Protein AF-A0A397SZR8-F1 (afdb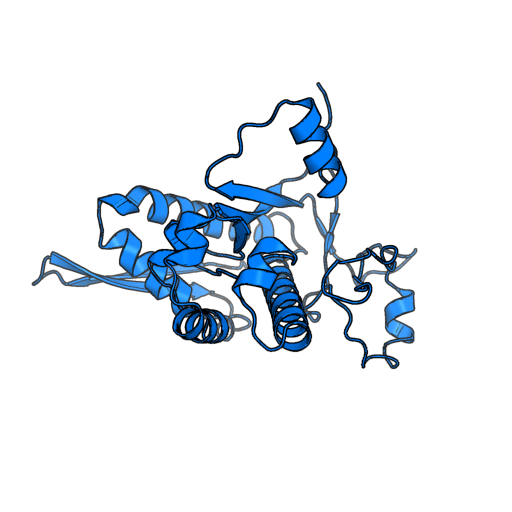_monomer_lite)

InterPro domains:
  IPR019680 Mediator complex, subunit Med1 [PF10744] (2-258)

Foldseek 3Di:
DQQFDWDWDWDADPVVRFTDWIAIDTPDPVCNVVGDCLLGVLLRVQVRDPVSVVLNVVQVVQVVQQSVQVVPWPPDRQVLQLQQVLVALVVQVVLLCVLVVNPQLCCLAAHPAAWQASASHHTTKGQNFADPVLSVVDPSVVVSVCSVVNHYDPSVLRTKMKGKGKDFAPDKAKGAASVDRYQWDDPPPPVCPVVVVQWDWDPFDDGRRDGTTTGTGHDGDVPDPRIDIGRMDMDMDIVVDDDDDPVVVCVVCVVVVNHPPDD

Sequence (263 aa):
MSGLIIVVDIKYDETSNRIIKVDVSYATDARQNDKDDRVDNLLTQQLSDFKQFNLFKKNLETLKALETMSKLIGPVDCFHCIKCISNDIKAIYEKELAATNGDVPKILTEGHGLPLFHVDRVGPSIAYWAPKHRITEIDWGIIKDIIIQGETHESFRSLHRMWISMEKSRTPHFFLPPDRHHYLLDDETDNEIEFIENYFLNPEMQFSLLPPLKFLQPQPKENSTIFSSALIEFVVWLDPPVYVSDNVARIIGNFAGVVNRGN

Radius of gyration: 19.62 Å; chains: 1; bounding box: 50×47×50 Å

Secondary structure (DSSP, 8-state):
----PEEEEEEEETTTTEEEEEEEEESSGGGGGG--HHHHHHHHHHHHSGGGHHHHHHHHHHHHHHHHHHHHSTT--HHHHHHHHHHHHHHHHHHHHHHTTT-HHHHHHHSS-EE-TTSSSSS-EEEEE--HHHHHHS-HHHHHHHHHHT---GGGGGSEEEEEEEEEEEEEEEE--TT---SBPPTT-TT-HHHHTTEEEP--B--SSSSPBPBEEE-PPTT--SSEEEEEEEEEEEES-----HHHHHHHHHHTT------

Structure (mmCIF, N/CA/C/O backbone):
data_AF-A0A397SZR8-F1
#
_entry.id   AF-A0A397SZR8-F1
#
loop_
_atom_site.group_PDB
_atom_site.id
_atom_site.type_symbol
_atom_site.label_atom_id
_atom_site.label_alt_id
_atom_site.label_comp_id
_atom_site.label_asym_id
_atom_site.label_entity_id
_atom_site.label_seq_id
_atom_site.pdbx_PDB_ins_code
_atom_site.Cartn_x
_atom_site.Cartn_y
_atom_site.Cartn_z
_atom_site.occupancy
_atom_site.B_iso_or_equiv
_atom_site.auth_seq_id
_atom_site.auth_comp_id
_atom_site.auth_asym_id
_atom_site.auth_atom_id
_atom_site.pdbx_PDB_model_num
ATOM 1 N N . MET A 1 1 ? 14.309 26.147 -1.590 1.00 27.22 1 MET A N 1
ATOM 2 C CA . MET A 1 1 ? 13.589 25.863 -0.331 1.00 27.22 1 MET A CA 1
ATOM 3 C C . MET A 1 1 ? 12.188 25.390 -0.689 1.00 27.22 1 MET A C 1
ATOM 5 O O . MET A 1 1 ? 11.349 26.218 -0.995 1.00 27.22 1 MET A O 1
ATOM 9 N N . SER A 1 2 ? 11.942 24.084 -0.714 1.00 28.47 2 SER A N 1
ATOM 10 C CA . SER A 1 2 ? 10.593 23.520 -0.875 1.00 28.47 2 SER A CA 1
ATOM 11 C C . SER A 1 2 ? 10.544 22.213 -0.099 1.00 28.47 2 SER A C 1
ATOM 13 O O . SER A 1 2 ? 10.693 21.122 -0.642 1.00 28.47 2 SER A O 1
ATOM 15 N N . GLY A 1 3 ? 10.466 22.338 1.224 1.00 38.62 3 GLY A N 1
ATOM 16 C CA . GLY A 1 3 ? 10.227 21.183 2.073 1.00 38.62 3 GLY A CA 1
ATOM 17 C C . GLY A 1 3 ? 8.809 20.680 1.827 1.00 38.62 3 GLY A C 1
ATOM 18 O O . GLY A 1 3 ? 7.860 21.445 1.946 1.00 38.62 3 GLY A O 1
ATOM 19 N N . LEU A 1 4 ? 8.685 19.399 1.499 1.00 56.69 4 LEU A N 1
ATOM 20 C CA . LEU A 1 4 ? 7.426 18.663 1.443 1.00 56.69 4 LEU A CA 1
ATOM 21 C C . LEU A 1 4 ? 6.814 18.667 2.845 1.00 56.69 4 LEU A C 1
ATOM 23 O O . LEU A 1 4 ? 7.299 17.928 3.685 1.00 56.69 4 LEU A O 1
ATOM 27 N N . ILE A 1 5 ? 5.859 19.541 3.159 1.00 59.06 5 ILE A N 1
ATOM 28 C CA . ILE A 1 5 ? 5.193 19.542 4.473 1.00 59.06 5 ILE A CA 1
ATOM 29 C C . ILE A 1 5 ? 3.850 18.841 4.329 1.00 59.06 5 ILE A C 1
ATOM 31 O O . ILE A 1 5 ? 3.060 19.223 3.468 1.00 59.06 5 ILE A O 1
ATOM 35 N N . ILE A 1 6 ? 3.607 17.830 5.160 1.00 70.62 6 ILE A N 1
ATOM 36 C CA . ILE A 1 6 ? 2.272 17.251 5.320 1.00 70.62 6 ILE A CA 1
ATOM 37 C C . ILE A 1 6 ? 1.566 18.059 6.397 1.00 70.62 6 ILE A C 1
ATOM 39 O O . ILE A 1 6 ? 2.058 18.177 7.520 1.00 70.62 6 ILE A O 1
ATOM 43 N N . VAL A 1 7 ? 0.422 18.626 6.048 1.00 75.25 7 VAL A N 1
ATOM 44 C CA . VAL A 1 7 ? -0.458 19.325 6.977 1.00 75.25 7 VAL A CA 1
ATOM 45 C C . VAL A 1 7 ? -1.631 18.402 7.270 1.00 75.25 7 VAL A C 1
ATOM 47 O O . VAL A 1 7 ? -2.237 17.854 6.350 1.00 75.25 7 VAL A O 1
ATOM 50 N N . VAL A 1 8 ? -1.911 18.193 8.555 1.00 81.88 8 VAL A N 1
ATOM 51 C CA . VAL A 1 8 ? -3.028 17.372 9.026 1.00 81.88 8 VAL A CA 1
ATOM 52 C C . VAL A 1 8 ? -3.961 18.273 9.818 1.00 81.88 8 VAL A C 1
ATOM 54 O O . VAL A 1 8 ? -3.644 18.651 10.946 1.00 81.88 8 VAL A O 1
ATOM 57 N N . ASP A 1 9 ? -5.101 18.605 9.225 1.00 82.88 9 ASP A N 1
ATOM 58 C CA . ASP A 1 9 ? -6.128 19.432 9.850 1.00 82.88 9 ASP A CA 1
ATOM 59 C C . ASP A 1 9 ? -7.211 18.540 10.459 1.00 82.88 9 ASP A C 1
ATOM 61 O O . ASP A 1 9 ? -7.769 17.669 9.794 1.00 82.88 9 ASP A O 1
ATOM 65 N N . ILE A 1 10 ? -7.528 18.751 11.737 1.00 88.44 10 ILE A N 1
ATOM 66 C CA . ILE A 1 10 ? -8.537 17.966 12.458 1.00 88.44 10 ILE A CA 1
ATOM 67 C C . ILE A 1 10 ? -9.734 18.867 12.748 1.00 88.44 10 ILE A C 1
ATOM 69 O O . ILE A 1 10 ? -9.648 19.811 13.532 1.00 88.44 10 ILE A O 1
ATOM 73 N N . LYS A 1 11 ? -10.872 18.553 12.132 1.00 87.38 11 LYS A N 1
ATOM 74 C CA . LYS A 1 11 ? -12.155 19.205 12.390 1.00 87.38 11 LYS A CA 1
ATOM 75 C C . LYS A 1 11 ? -12.859 18.489 13.531 1.00 87.38 11 LYS A C 1
ATOM 77 O O . LYS A 1 11 ? -13.214 17.315 13.412 1.00 87.38 11 LYS A O 1
ATOM 82 N N . TYR A 1 12 ? -13.078 19.212 14.619 1.00 88.69 12 TYR A N 1
ATOM 83 C CA . TYR A 1 12 ? -13.739 18.731 15.824 1.00 88.69 12 TYR A CA 1
ATOM 84 C C . TYR A 1 12 ? -15.036 19.507 16.055 1.00 88.69 12 TYR A C 1
ATOM 86 O O . TYR A 1 12 ? -15.043 20.733 15.967 1.00 88.69 12 TYR A O 1
ATOM 94 N N . ASP A 1 13 ? -16.128 18.796 16.331 1.00 88.75 13 ASP A N 1
ATOM 95 C CA . ASP A 1 13 ? -17.388 19.407 16.747 1.00 88.75 13 ASP A CA 1
ATOM 96 C C . ASP A 1 13 ? -17.437 19.447 18.273 1.00 88.75 13 ASP A C 1
ATOM 98 O O . ASP A 1 13 ? -17.612 18.414 18.925 1.00 88.75 13 ASP A O 1
ATOM 102 N N . GLU A 1 14 ? -17.312 20.643 18.842 1.00 86.25 14 GLU A N 1
ATOM 103 C CA . GLU A 1 14 ? -17.406 20.856 20.288 1.00 86.25 14 GLU A CA 1
ATOM 104 C C . GLU A 1 14 ? -18.802 20.536 20.837 1.00 86.25 14 GLU A C 1
ATOM 106 O O . GLU A 1 14 ? -18.928 20.085 21.974 1.00 86.25 14 GLU A O 1
ATOM 111 N N . THR A 1 15 ? -19.853 20.707 20.029 1.00 88.00 15 THR A N 1
ATOM 112 C CA . THR A 1 15 ? -21.246 20.511 20.461 1.00 88.00 15 THR A CA 1
ATOM 113 C C . THR A 1 15 ? -21.575 19.033 20.612 1.00 88.00 15 THR A C 1
ATOM 115 O O . THR A 1 15 ? -22.234 18.627 21.567 1.00 88.00 15 THR A O 1
ATOM 118 N N . SER A 1 16 ? -21.121 18.215 19.661 1.00 85.38 16 SER A N 1
ATOM 119 C CA . SER A 1 16 ? -21.340 16.764 19.680 1.00 85.38 16 SER A CA 1
ATOM 120 C C . SER A 1 16 ? -20.145 15.969 20.217 1.00 85.38 16 SER A C 1
ATOM 122 O O . SER A 1 16 ? -20.196 14.739 20.239 1.00 85.38 16 SER A O 1
ATOM 124 N N . ASN A 1 17 ? -19.099 16.664 20.682 1.00 83.56 17 ASN A N 1
ATOM 125 C CA . ASN A 1 17 ? -17.877 16.112 21.268 1.00 83.56 17 ASN A CA 1
ATOM 126 C C . ASN A 1 17 ? -17.278 14.972 20.419 1.00 83.56 17 ASN A C 1
ATOM 128 O O . ASN A 1 17 ? -16.940 13.900 20.932 1.00 83.56 17 ASN A O 1
ATOM 132 N N . ARG A 1 18 ? -17.202 15.182 19.098 1.00 86.44 18 ARG A N 1
ATOM 133 C CA . ARG A 1 18 ? -16.758 14.166 18.130 1.00 86.44 18 ARG A CA 1
ATOM 134 C C . ARG A 1 18 ? -15.854 14.747 17.052 1.00 86.44 18 ARG A C 1
ATOM 136 O O . ARG A 1 18 ? -15.963 15.910 16.667 1.00 86.44 18 ARG A O 1
ATOM 143 N N . ILE A 1 19 ? -14.997 13.889 16.520 1.00 85.00 19 ILE A N 1
ATOM 144 C CA . ILE A 1 19 ? -14.187 14.182 15.340 1.00 85.00 19 ILE A CA 1
ATOM 145 C C . ILE A 1 19 ? -15.107 14.155 14.118 1.00 85.00 19 ILE A C 1
ATOM 147 O O . ILE A 1 19 ? -15.862 13.206 13.921 1.00 85.00 19 ILE A O 1
ATOM 151 N N . ILE A 1 20 ? -15.069 15.220 13.322 1.00 85.00 20 ILE A N 1
ATOM 152 C CA . ILE A 1 20 ? -15.849 15.349 12.088 1.00 85.00 20 ILE A CA 1
ATOM 153 C C . ILE A 1 20 ? -15.025 14.844 10.908 1.00 85.00 20 ILE A C 1
ATOM 155 O O . ILE A 1 20 ? -15.534 14.115 10.062 1.00 85.00 20 ILE A O 1
ATOM 159 N N . LYS A 1 21 ? -13.763 15.285 10.828 1.00 87.38 21 LYS A N 1
ATOM 160 C CA . LYS A 1 21 ? -12.893 15.016 9.685 1.00 87.38 21 LYS A CA 1
ATOM 161 C C . LYS A 1 21 ? -11.424 15.219 10.036 1.00 87.38 21 LYS A C 1
ATOM 163 O O . LYS A 1 21 ? -11.090 16.129 10.789 1.00 87.38 21 LYS A O 1
ATOM 168 N N . VAL A 1 22 ? -10.565 14.410 9.439 1.00 86.12 22 VAL A N 1
ATOM 169 C CA . VAL A 1 22 ? -9.129 14.640 9.305 1.00 86.12 22 VAL A CA 1
ATOM 170 C C . VAL A 1 22 ? -8.859 14.928 7.829 1.00 86.12 22 VAL A C 1
ATOM 172 O O . VAL A 1 22 ? -9.216 14.116 6.983 1.00 86.12 22 VAL A O 1
ATOM 175 N N . ASP A 1 23 ? -8.278 16.084 7.522 1.00 85.19 23 ASP A N 1
ATOM 176 C CA . ASP A 1 23 ? -7.873 16.484 6.173 1.00 85.19 23 ASP A CA 1
ATOM 177 C C . ASP A 1 23 ? -6.338 16.434 6.083 1.00 85.19 23 ASP A C 1
ATOM 179 O O . ASP A 1 23 ? -5.646 17.143 6.816 1.00 85.19 23 ASP A O 1
ATOM 183 N N . VAL A 1 24 ? -5.796 15.608 5.188 1.00 82.19 24 VAL A N 1
ATOM 184 C CA . VAL A 1 24 ? -4.365 15.565 4.873 1.00 82.19 24 VAL A CA 1
ATOM 185 C C . VAL A 1 24 ? -4.111 16.381 3.613 1.00 82.19 24 VAL A C 1
ATOM 187 O O . VAL A 1 24 ? -4.724 16.168 2.567 1.00 82.19 24 VAL A O 1
ATOM 190 N N . SER A 1 25 ? -3.187 17.333 3.700 1.00 76.94 25 SER A N 1
ATOM 191 C CA . SER A 1 25 ? -2.769 18.151 2.564 1.00 76.94 25 SER A CA 1
ATOM 192 C C . SER A 1 25 ? -1.250 18.266 2.471 1.00 76.94 25 SER A C 1
ATOM 194 O O . SER A 1 25 ? -0.519 18.058 3.442 1.00 76.94 25 SER A O 1
ATOM 196 N N . TYR A 1 26 ? -0.766 18.573 1.270 1.00 70.38 26 TYR A N 1
ATOM 197 C CA . TYR A 1 26 ? 0.652 18.746 0.976 1.00 70.38 26 TYR A CA 1
ATOM 198 C C . TYR A 1 26 ? 0.923 20.228 0.706 1.00 70.38 26 TYR A C 1
ATOM 200 O O . TYR A 1 26 ? 0.273 20.836 -0.138 1.00 70.38 26 TYR A O 1
ATOM 208 N N . ALA A 1 27 ? 1.894 20.816 1.406 1.00 60.94 27 ALA A N 1
ATOM 209 C CA . ALA A 1 27 ? 2.164 22.259 1.360 1.00 60.94 27 ALA A CA 1
ATOM 210 C C . ALA A 1 27 ? 2.731 22.768 0.020 1.00 60.94 27 ALA A C 1
ATOM 212 O O . ALA A 1 27 ? 2.881 23.970 -0.171 1.00 60.94 27 ALA A O 1
ATOM 213 N N . THR A 1 28 ? 3.091 21.867 -0.894 1.00 60.28 28 THR A N 1
ATOM 214 C CA . THR A 1 28 ? 3.603 22.192 -2.229 1.00 60.28 28 THR A CA 1
ATOM 215 C C . THR A 1 28 ? 2.515 21.975 -3.284 1.00 60.28 28 THR A C 1
ATOM 217 O O . THR A 1 28 ? 2.022 20.853 -3.413 1.00 60.28 28 THR A O 1
ATOM 220 N N . ASP A 1 29 ? 2.214 23.004 -4.087 1.00 48.41 29 ASP A N 1
ATOM 221 C CA . ASP A 1 29 ? 1.160 23.005 -5.125 1.00 48.41 29 ASP A CA 1
ATOM 222 C C . ASP A 1 29 ? 1.235 21.819 -6.102 1.00 48.41 29 ASP A C 1
ATOM 224 O O . ASP A 1 29 ? 0.204 21.295 -6.514 1.00 48.41 29 ASP A O 1
ATOM 228 N N . ALA A 1 30 ? 2.440 21.320 -6.406 1.00 53.50 30 ALA A N 1
ATOM 229 C CA . ALA A 1 30 ? 2.646 20.179 -7.305 1.00 53.50 30 ALA A CA 1
ATOM 230 C C . ALA A 1 30 ? 1.941 18.882 -6.853 1.00 53.50 30 ALA A C 1
ATOM 232 O O . ALA A 1 30 ? 1.711 18.005 -7.678 1.00 53.50 30 ALA A O 1
ATOM 233 N N . ARG A 1 31 ? 1.578 18.764 -5.566 1.00 56.22 31 ARG A N 1
ATOM 234 C CA . ARG A 1 31 ? 0.896 17.591 -4.995 1.00 56.22 31 ARG A CA 1
ATOM 235 C C . ARG A 1 31 ? -0.524 17.845 -4.503 1.00 56.22 31 ARG A C 1
ATOM 237 O O . ARG A 1 31 ? -1.123 16.951 -3.916 1.00 56.22 31 ARG A O 1
ATOM 244 N N . GLN A 1 32 ? -1.103 19.020 -4.747 1.00 53.50 32 GLN A N 1
ATOM 245 C CA . GLN A 1 32 ? -2.531 19.212 -4.451 1.00 53.50 32 GLN A CA 1
ATOM 246 C C . GLN A 1 32 ? -3.407 18.245 -5.266 1.00 53.50 32 GLN A C 1
ATOM 248 O O . GLN A 1 32 ? -4.419 17.767 -4.762 1.00 53.50 32 GLN A O 1
ATOM 253 N N . ASN A 1 33 ? -2.959 17.876 -6.471 1.00 53.78 33 ASN A N 1
ATOM 254 C CA . ASN A 1 33 ? -3.610 16.873 -7.320 1.00 53.78 33 ASN A CA 1
ATOM 255 C C . ASN A 1 33 ? -3.375 15.419 -6.863 1.00 53.78 33 ASN A C 1
ATOM 257 O O . ASN A 1 33 ? -4.041 14.520 -7.364 1.00 53.78 33 ASN A O 1
ATOM 261 N N . ASP A 1 34 ? -2.459 15.181 -5.917 1.00 57.59 34 ASP A N 1
ATOM 262 C CA . ASP A 1 34 ? -2.210 13.861 -5.316 1.00 57.59 34 ASP A CA 1
ATOM 263 C C . ASP A 1 34 ? -3.066 13.623 -4.062 1.00 57.59 34 ASP A C 1
ATOM 265 O O . ASP A 1 34 ? -2.838 12.662 -3.323 1.00 57.59 34 ASP A O 1
ATOM 269 N N . LYS A 1 35 ? -4.035 14.505 -3.785 1.00 65.88 35 LYS A N 1
ATOM 270 C CA . LYS A 1 35 ? -4.946 14.326 -2.662 1.00 65.88 35 LYS A CA 1
ATOM 271 C C . LYS A 1 35 ? -5.810 13.083 -2.886 1.00 65.88 35 LYS A C 1
ATOM 273 O O . LYS A 1 35 ? -6.557 13.000 -3.856 1.00 65.88 35 LYS A O 1
ATOM 278 N N . ASP A 1 36 ? -5.726 12.150 -1.946 1.00 74.94 36 ASP A N 1
ATOM 279 C CA . ASP A 1 36 ? -6.540 10.942 -1.916 1.00 74.94 36 ASP A CA 1
ATOM 280 C C . ASP A 1 36 ? -7.457 10.972 -0.690 1.00 74.94 36 ASP A C 1
ATOM 282 O O . ASP A 1 36 ? -7.013 10.772 0.444 1.00 74.94 36 ASP A O 1
ATOM 286 N N . ASP A 1 37 ? -8.750 11.212 -0.921 1.00 81.31 37 ASP A N 1
ATOM 287 C CA . ASP A 1 37 ? -9.764 11.304 0.136 1.00 81.31 37 ASP A CA 1
ATOM 288 C C . ASP A 1 37 ? -9.869 10.015 0.975 1.00 81.31 37 ASP A C 1
ATOM 290 O O . ASP A 1 37 ? -10.384 10.035 2.093 1.00 81.31 37 ASP A O 1
ATOM 294 N N . ARG A 1 38 ? -9.342 8.881 0.497 1.00 82.31 38 ARG A N 1
ATOM 295 C CA . ARG A 1 38 ? -9.305 7.630 1.268 1.00 82.31 38 ARG A CA 1
ATOM 296 C C . ARG A 1 38 ? -8.349 7.709 2.451 1.00 82.31 38 ARG A C 1
ATOM 298 O O . ARG A 1 38 ? -8.616 7.095 3.482 1.00 82.31 38 ARG A O 1
ATOM 305 N N . VAL A 1 39 ? -7.269 8.483 2.338 1.00 85.75 39 VAL A N 1
ATOM 306 C CA . VAL A 1 39 ? -6.356 8.746 3.459 1.00 85.75 39 VAL A CA 1
ATOM 307 C C . VAL A 1 39 ? -7.073 9.568 4.529 1.00 85.75 39 VAL A C 1
ATOM 309 O O . VAL A 1 39 ? -7.036 9.200 5.705 1.00 85.75 39 VAL A O 1
ATOM 312 N N . ASP A 1 40 ? -7.780 10.622 4.117 1.00 87.75 40 ASP A N 1
ATOM 313 C CA . ASP A 1 40 ? -8.604 11.463 4.994 1.00 87.75 40 ASP A CA 1
ATOM 314 C C . ASP A 1 40 ? -9.658 10.615 5.722 1.00 87.75 40 ASP A C 1
ATOM 316 O O . ASP A 1 40 ? -9.782 10.667 6.949 1.00 87.75 40 ASP A O 1
ATOM 320 N N . ASN A 1 41 ? -10.381 9.772 4.979 1.00 87.00 41 ASN A N 1
ATOM 321 C CA . ASN A 1 41 ? -11.425 8.900 5.516 1.00 87.00 41 ASN A CA 1
ATOM 322 C C . ASN A 1 41 ? -10.867 7.872 6.509 1.00 87.00 41 ASN A C 1
ATOM 324 O O . ASN A 1 41 ? -11.419 7.720 7.603 1.00 87.00 41 ASN A O 1
ATOM 328 N N . LEU A 1 42 ? -9.747 7.216 6.177 1.00 88.12 42 LEU A N 1
ATOM 329 C CA . LEU A 1 42 ? -9.075 6.263 7.062 1.00 88.12 42 LEU A CA 1
ATOM 330 C C . LEU A 1 42 ? -8.676 6.926 8.383 1.00 88.12 42 LEU A C 1
ATOM 332 O O . LEU A 1 42 ? -8.995 6.427 9.463 1.00 88.12 42 LEU A O 1
ATOM 336 N N . LEU A 1 43 ? -7.980 8.061 8.309 1.00 89.75 43 LEU A N 1
ATOM 337 C CA . LEU A 1 43 ? -7.499 8.761 9.496 1.00 89.75 43 LEU A CA 1
ATOM 338 C C . LEU A 1 43 ? -8.655 9.321 10.328 1.00 89.75 43 LEU A C 1
ATOM 340 O O . LEU A 1 43 ? -8.604 9.256 11.556 1.00 89.75 43 LEU A O 1
ATOM 344 N N . THR A 1 44 ? -9.719 9.798 9.677 1.00 89.44 44 THR A N 1
ATOM 345 C CA . THR A 1 44 ? -10.955 10.221 10.348 1.00 89.44 44 THR A CA 1
ATOM 346 C C . THR A 1 44 ? -11.564 9.066 11.133 1.00 89.44 44 THR A C 1
ATOM 348 O O . THR A 1 44 ? -11.845 9.221 12.323 1.00 89.44 44 THR A O 1
ATOM 351 N N . GLN A 1 45 ? -11.725 7.896 10.509 1.00 88.69 45 GLN A N 1
ATOM 352 C CA . GLN A 1 45 ? -12.278 6.709 11.161 1.00 88.69 45 GLN A CA 1
ATOM 353 C C . GLN A 1 45 ? -11.424 6.275 12.360 1.00 88.69 45 GLN A C 1
ATOM 355 O O . GLN A 1 45 ? -11.957 6.039 13.444 1.00 88.69 45 GLN A O 1
ATOM 360 N N . GLN A 1 46 ? -10.102 6.199 12.187 1.00 90.19 46 GLN A N 1
ATOM 361 C CA . GLN A 1 46 ? -9.191 5.728 13.232 1.00 90.19 46 GLN A CA 1
ATOM 362 C C . GLN A 1 46 ? -9.062 6.700 14.406 1.00 90.19 46 GLN A C 1
ATOM 364 O O . GLN A 1 46 ? -8.880 6.261 15.539 1.00 90.19 46 GLN A O 1
ATOM 369 N N . LEU A 1 47 ? -9.147 8.009 14.153 1.00 89.69 47 LEU A N 1
ATOM 370 C CA . LEU A 1 47 ? -9.147 9.016 15.212 1.00 89.69 47 LEU A CA 1
ATOM 371 C C . LEU A 1 47 ? -10.486 9.059 15.960 1.00 89.69 47 LEU A C 1
ATOM 373 O O . LEU A 1 47 ? -10.510 9.321 17.160 1.00 89.69 47 LEU A O 1
ATOM 377 N N . SER A 1 48 ? -11.591 8.785 15.260 1.00 87.50 48 SER A N 1
ATOM 378 C CA . SER A 1 48 ? -12.941 8.776 15.839 1.00 87.50 48 SER A CA 1
ATOM 379 C C . SER A 1 48 ? -13.209 7.559 16.733 1.00 87.50 48 SER A C 1
ATOM 381 O O . SER A 1 48 ? -14.063 7.628 17.614 1.00 87.50 48 SER A O 1
ATOM 383 N N . ASP A 1 49 ? -12.491 6.449 16.533 1.00 87.38 49 ASP A N 1
ATOM 384 C CA . ASP A 1 49 ? -12.601 5.229 17.339 1.00 87.38 49 ASP A CA 1
ATOM 385 C C . ASP A 1 49 ? -11.379 5.054 18.253 1.00 87.38 49 ASP A C 1
ATOM 387 O O . ASP A 1 49 ? -10.278 4.733 17.805 1.00 87.38 49 ASP A O 1
ATOM 391 N N . PHE A 1 50 ? -11.583 5.175 19.569 1.00 82.81 50 PHE A N 1
ATOM 392 C CA . PHE A 1 50 ? -10.516 5.026 20.564 1.00 82.81 50 PHE A CA 1
ATOM 393 C C . PHE A 1 50 ? -9.756 3.693 20.450 1.00 82.81 50 PHE A C 1
ATOM 395 O O . PHE A 1 50 ? -8.552 3.645 20.709 1.00 82.81 50 PHE A O 1
ATOM 402 N N . LYS A 1 51 ? -10.414 2.607 20.015 1.00 86.81 51 LYS A N 1
ATOM 403 C CA . LYS A 1 51 ? -9.753 1.302 19.823 1.00 86.81 51 LYS A CA 1
ATOM 404 C C . LYS A 1 51 ? -8.715 1.333 18.700 1.00 86.81 51 LYS A C 1
ATOM 406 O O . LYS A 1 51 ? -7.774 0.542 18.713 1.00 86.81 51 LYS A O 1
ATOM 411 N N . GLN A 1 52 ? -8.869 2.253 17.752 1.00 87.25 52 GLN A N 1
ATOM 412 C CA . GLN A 1 52 ? -8.012 2.415 16.582 1.00 87.25 52 GLN A CA 1
ATOM 413 C C . GLN A 1 52 ? -7.018 3.572 16.724 1.00 87.25 52 GLN A C 1
ATOM 415 O O . GLN A 1 52 ? -6.180 3.768 15.845 1.00 87.25 52 GLN A O 1
ATOM 420 N N . PHE A 1 53 ? -7.007 4.277 17.859 1.00 88.94 53 PHE A N 1
ATOM 421 C CA . PHE A 1 53 ? -6.107 5.409 18.086 1.00 88.94 53 PHE A CA 1
ATOM 422 C C . PHE A 1 53 ? -4.618 5.048 17.921 1.00 88.94 53 PHE A C 1
ATOM 424 O O . PHE A 1 53 ? -3.821 5.826 17.396 1.00 88.94 53 PHE A O 1
ATOM 431 N N . ASN A 1 54 ? -4.228 3.829 18.303 1.00 89.62 54 ASN A N 1
ATOM 432 C CA . ASN A 1 54 ? -2.864 3.344 18.078 1.00 89.62 54 ASN A CA 1
ATOM 433 C C . ASN A 1 54 ? -2.527 3.195 16.585 1.00 89.62 54 ASN A C 1
ATOM 435 O O . ASN A 1 54 ? -1.381 3.421 16.201 1.00 89.62 54 ASN A O 1
ATOM 439 N N . LEU A 1 55 ? -3.498 2.816 15.746 1.00 89.12 55 LEU A N 1
ATOM 440 C CA . LEU A 1 55 ? -3.319 2.758 14.292 1.00 89.12 55 LEU A CA 1
ATOM 441 C C . LEU A 1 55 ? -3.215 4.166 13.706 1.00 89.12 55 LEU A C 1
ATOM 443 O O . LEU A 1 55 ? -2.295 4.415 12.931 1.00 89.12 55 LEU A O 1
ATOM 447 N N . PHE A 1 56 ? -4.059 5.096 14.164 1.00 90.81 56 PHE A N 1
ATOM 448 C CA . PHE A 1 56 ? -3.968 6.508 13.786 1.00 90.81 56 PHE A CA 1
ATOM 449 C C . PHE A 1 56 ? -2.560 7.063 14.044 1.00 90.81 56 PHE A C 1
ATOM 451 O O . PHE A 1 56 ? -1.917 7.595 13.138 1.00 90.81 56 PHE A O 1
ATOM 458 N N . LYS A 1 57 ? -2.023 6.856 15.256 1.00 91.06 57 LYS A N 1
ATOM 459 C CA . LYS A 1 57 ? -0.668 7.298 15.615 1.00 91.06 57 LYS A CA 1
ATOM 460 C C . LYS A 1 57 ? 0.404 6.679 14.711 1.00 91.06 57 LYS A C 1
ATOM 462 O O . LYS A 1 57 ? 1.258 7.404 14.207 1.00 91.06 57 LYS A O 1
ATOM 467 N N . LYS A 1 58 ? 0.341 5.366 14.467 1.00 90.25 58 LYS A N 1
ATOM 468 C CA . LYS A 1 58 ? 1.286 4.663 13.579 1.00 90.25 58 LYS A CA 1
ATOM 469 C C . LYS A 1 58 ? 1.231 5.180 12.139 1.00 90.25 58 LYS A C 1
ATOM 471 O O . LYS A 1 58 ? 2.268 5.281 11.484 1.00 90.25 58 LYS A O 1
ATOM 476 N N . ASN A 1 59 ? 0.045 5.528 11.646 1.00 90.81 59 ASN A N 1
ATOM 477 C CA . ASN A 1 59 ? -0.117 6.105 10.315 1.00 90.81 59 ASN A CA 1
ATOM 478 C C . ASN A 1 59 ? 0.491 7.507 10.221 1.00 90.81 59 ASN A C 1
ATOM 480 O O . ASN A 1 59 ? 1.203 7.791 9.259 1.00 90.81 59 ASN A O 1
ATOM 484 N N . LEU A 1 60 ? 0.320 8.349 11.244 1.00 89.94 60 LEU A N 1
ATOM 485 C CA . LEU A 1 60 ? 1.009 9.641 11.304 1.00 89.94 60 LEU A CA 1
ATOM 486 C C . LEU A 1 60 ? 2.535 9.489 11.381 1.00 89.94 60 LEU A C 1
ATOM 488 O O . LEU A 1 60 ? 3.261 10.226 10.718 1.00 89.94 60 LEU A O 1
ATOM 492 N N . GLU A 1 61 ? 3.034 8.526 12.158 1.00 89.38 61 GLU A N 1
ATOM 493 C CA . GLU A 1 61 ? 4.469 8.220 12.238 1.00 89.38 61 GLU A CA 1
ATOM 494 C C . GLU A 1 61 ? 5.029 7.771 10.884 1.00 89.38 61 GLU A C 1
ATOM 496 O O . GLU A 1 61 ? 6.099 8.225 10.481 1.00 89.38 61 GLU A O 1
ATOM 501 N N . THR A 1 62 ? 4.275 6.947 10.155 1.00 87.56 62 THR A N 1
ATOM 502 C CA . THR A 1 62 ? 4.615 6.494 8.800 1.00 87.56 62 THR A CA 1
ATOM 503 C C . THR A 1 62 ? 4.699 7.670 7.828 1.00 87.56 62 THR A C 1
ATOM 505 O O . THR A 1 62 ? 5.717 7.852 7.160 1.00 87.56 62 THR A O 1
ATOM 508 N N . LEU A 1 63 ? 3.661 8.510 7.780 1.00 88.00 63 LEU A N 1
ATOM 509 C CA . LEU A 1 63 ? 3.622 9.697 6.922 1.00 88.00 63 LEU A CA 1
ATOM 510 C C . LEU A 1 63 ? 4.791 10.644 7.221 1.00 88.00 63 LEU A C 1
ATOM 512 O O . LEU A 1 63 ? 5.502 11.075 6.311 1.00 88.00 63 LEU A O 1
ATOM 516 N N . LYS A 1 64 ? 5.050 10.894 8.507 1.00 86.75 64 LYS A N 1
ATOM 517 C CA . LYS A 1 64 ? 6.181 11.705 8.963 1.00 86.75 64 LYS A CA 1
ATOM 518 C C . LYS A 1 64 ? 7.528 11.098 8.570 1.00 86.75 64 LYS A C 1
ATOM 520 O O . LYS A 1 64 ? 8.452 11.844 8.242 1.00 86.75 64 LYS A O 1
ATOM 525 N N . ALA A 1 65 ? 7.680 9.775 8.623 1.00 87.62 65 ALA A N 1
ATOM 526 C CA . ALA A 1 65 ? 8.919 9.107 8.235 1.00 87.62 65 ALA A CA 1
ATOM 527 C C . ALA A 1 65 ? 9.224 9.323 6.746 1.00 87.62 65 ALA A C 1
ATOM 529 O O . ALA A 1 65 ? 10.333 9.747 6.416 1.00 87.62 65 ALA A O 1
ATOM 530 N N . LEU A 1 66 ? 8.233 9.129 5.868 1.00 87.00 66 LEU A N 1
ATOM 531 C CA . LEU A 1 66 ? 8.361 9.378 4.426 1.00 87.00 66 LEU A CA 1
ATOM 532 C C . LEU A 1 66 ? 8.705 10.846 4.131 1.00 87.00 66 LEU A C 1
ATOM 534 O O . LEU A 1 66 ? 9.606 11.132 3.340 1.00 87.00 66 LEU A O 1
ATOM 538 N N . GLU A 1 67 ? 8.039 11.782 4.810 1.00 84.44 67 GLU A N 1
ATOM 539 C CA . GLU A 1 67 ? 8.315 13.220 4.709 1.00 84.44 67 GLU A CA 1
ATOM 540 C C . GLU A 1 67 ? 9.753 13.553 5.123 1.00 84.44 67 GLU A C 1
ATOM 542 O O . GLU A 1 67 ? 10.485 14.252 4.421 1.00 84.44 67 GLU A O 1
ATOM 547 N N . THR A 1 68 ? 10.174 13.015 6.268 1.00 84.56 68 THR A N 1
ATOM 548 C CA . THR A 1 68 ? 11.497 13.254 6.843 1.00 84.56 68 THR A CA 1
ATOM 549 C C . THR A 1 68 ? 12.589 12.710 5.929 1.00 84.56 68 THR A C 1
ATOM 551 O O . THR A 1 68 ? 13.578 13.399 5.691 1.00 84.56 68 THR A O 1
ATOM 554 N N . MET A 1 69 ? 12.417 11.504 5.383 1.00 85.94 69 MET A N 1
ATOM 555 C CA . MET A 1 69 ? 13.369 10.923 4.435 1.00 85.94 69 MET A CA 1
ATOM 556 C C . MET A 1 69 ? 13.436 11.727 3.136 1.00 85.94 69 MET A C 1
ATOM 558 O O . MET A 1 69 ? 14.535 12.054 2.697 1.00 85.94 69 MET A O 1
ATOM 562 N N . SER A 1 70 ? 12.289 12.149 2.598 1.00 84.19 70 SER A N 1
ATOM 563 C CA . SER A 1 70 ? 12.241 12.976 1.383 1.00 84.19 70 SER A CA 1
ATOM 564 C C . SER A 1 70 ? 12.936 14.334 1.566 1.00 84.19 70 SER A C 1
ATOM 566 O O . SER A 1 70 ? 13.555 14.848 0.639 1.00 84.19 70 SER A O 1
ATOM 568 N N . LYS A 1 71 ? 12.873 14.927 2.770 1.00 77.69 71 LYS A N 1
ATOM 569 C CA . LYS A 1 71 ? 13.580 16.182 3.091 1.00 77.69 71 LYS A CA 1
ATOM 570 C C . LYS A 1 71 ? 15.075 15.991 3.323 1.00 77.69 71 LYS A C 1
ATOM 572 O O . LYS A 1 71 ? 15.868 16.814 2.880 1.00 77.69 71 LYS A O 1
ATOM 577 N N . LEU A 1 72 ? 15.449 14.970 4.095 1.00 70.75 72 LEU A N 1
ATOM 578 C CA . LEU A 1 72 ? 16.824 14.794 4.569 1.00 70.75 72 LEU A CA 1
ATOM 579 C C . LEU A 1 72 ? 17.736 14.139 3.531 1.00 70.75 72 LEU A C 1
ATOM 581 O O . LEU A 1 72 ? 18.943 14.353 3.578 1.00 70.75 72 LEU A O 1
ATOM 585 N N . ILE A 1 73 ? 17.175 13.329 2.631 1.00 67.00 73 ILE A N 1
ATOM 586 C CA . ILE A 1 73 ? 17.924 12.456 1.717 1.00 67.00 73 ILE A CA 1
ATOM 587 C C . ILE A 1 73 ? 17.663 12.864 0.254 1.00 67.00 73 ILE A C 1
ATOM 589 O O . ILE A 1 73 ? 17.789 12.045 -0.651 1.00 67.00 73 ILE A O 1
ATOM 593 N N . GLY A 1 74 ? 17.288 14.133 0.009 1.00 62.09 74 GLY A N 1
ATOM 594 C CA . GLY A 1 74 ? 17.075 14.672 -1.341 1.00 62.09 74 GLY A CA 1
ATOM 595 C C . GLY A 1 74 ? 18.209 14.234 -2.282 1.00 62.09 74 GLY A C 1
ATOM 596 O O . GLY A 1 74 ? 19.377 14.360 -1.911 1.00 62.09 74 GLY A O 1
ATOM 597 N N . PRO A 1 75 ? 17.881 13.641 -3.442 1.00 73.69 75 PRO A N 1
ATOM 598 C CA . PRO A 1 75 ? 16.801 14.083 -4.325 1.00 73.69 75 PRO A CA 1
ATOM 599 C C . PRO A 1 75 ? 15.571 13.160 -4.386 1.00 73.69 75 PRO A C 1
ATOM 601 O O . PRO A 1 75 ? 14.676 13.402 -5.190 1.00 73.69 75 PRO A O 1
ATOM 604 N N . VAL A 1 76 ? 15.503 12.110 -3.564 1.00 82.31 76 VAL A N 1
ATOM 605 C CA . VAL A 1 76 ? 14.438 11.101 -3.678 1.00 82.31 76 VAL A CA 1
ATOM 606 C C . VAL A 1 76 ? 13.167 11.524 -2.952 1.00 82.31 76 VAL A C 1
ATOM 608 O O . VAL A 1 76 ? 13.157 11.784 -1.750 1.00 82.31 76 VAL A O 1
ATOM 611 N N . ASP A 1 77 ? 12.069 11.508 -3.694 1.00 85.12 77 ASP A N 1
ATOM 612 C CA . ASP A 1 77 ? 10.725 11.688 -3.177 1.00 85.12 77 ASP A CA 1
ATOM 613 C C . ASP A 1 77 ? 10.111 10.333 -2.782 1.00 85.12 77 ASP A C 1
ATOM 615 O O . ASP A 1 77 ? 9.711 9.535 -3.631 1.00 85.12 77 ASP A O 1
ATOM 619 N N . CYS A 1 78 ? 9.995 10.081 -1.476 1.00 87.12 78 CYS A N 1
ATOM 620 C CA . CYS A 1 78 ? 9.476 8.810 -0.964 1.00 87.12 78 CYS A CA 1
ATOM 621 C C . CYS A 1 78 ? 7.979 8.618 -1.250 1.00 87.12 78 CYS A C 1
ATOM 623 O O . CYS A 1 78 ? 7.524 7.491 -1.412 1.00 87.12 78 CYS A O 1
ATOM 625 N N . PHE A 1 79 ? 7.198 9.698 -1.323 1.00 86.31 79 PHE A N 1
ATOM 626 C CA . PHE A 1 79 ? 5.769 9.594 -1.638 1.00 86.31 79 PHE A CA 1
ATOM 627 C C . PHE A 1 79 ? 5.553 9.221 -3.093 1.00 86.31 79 PHE A C 1
ATOM 629 O O . PHE A 1 79 ? 4.716 8.372 -3.387 1.00 86.31 79 PHE A O 1
ATOM 636 N N . HIS A 1 80 ? 6.341 9.822 -3.983 1.00 86.38 80 HIS A N 1
ATOM 637 C CA . HIS A 1 80 ? 6.364 9.440 -5.385 1.00 86.38 80 HIS A CA 1
ATOM 638 C C . HIS A 1 80 ? 6.744 7.961 -5.538 1.00 86.38 80 HIS A C 1
ATOM 640 O O . HIS A 1 80 ? 6.009 7.212 -6.170 1.00 86.38 80 HIS A O 1
ATOM 646 N N . CYS A 1 81 ? 7.813 7.509 -4.871 1.00 87.88 81 CYS A N 1
ATOM 647 C CA . CYS A 1 81 ? 8.229 6.103 -4.896 1.00 87.88 81 CYS A CA 1
ATOM 648 C C . CYS A 1 81 ? 7.104 5.154 -4.451 1.00 87.88 81 CYS A C 1
ATOM 650 O O . CYS A 1 81 ? 6.824 4.161 -5.117 1.00 87.88 81 CYS A O 1
ATOM 652 N N . ILE A 1 82 ? 6.425 5.480 -3.347 1.00 88.88 82 ILE A N 1
ATOM 653 C CA . ILE A 1 82 ? 5.279 4.714 -2.848 1.00 88.88 82 ILE A CA 1
ATOM 654 C C . ILE A 1 82 ? 4.113 4.716 -3.849 1.00 88.88 82 ILE A C 1
ATOM 656 O O . ILE A 1 82 ? 3.483 3.678 -4.050 1.00 88.88 82 ILE A O 1
ATOM 660 N N . LYS A 1 83 ? 3.840 5.849 -4.507 1.00 88.12 83 LYS A N 1
ATOM 661 C CA . LYS A 1 83 ? 2.806 5.957 -5.543 1.00 88.12 83 LYS A CA 1
ATOM 662 C C . LYS A 1 83 ? 3.124 5.073 -6.749 1.00 88.12 83 LYS A C 1
ATOM 664 O O . LYS A 1 83 ? 2.226 4.377 -7.212 1.00 88.12 83 LYS A O 1
ATOM 669 N N . CYS A 1 84 ? 4.379 5.039 -7.200 1.00 88.19 84 CYS A N 1
ATOM 670 C CA . CYS A 1 84 ? 4.812 4.160 -8.289 1.00 88.19 84 CYS A CA 1
ATOM 671 C C . CYS A 1 84 ? 4.562 2.684 -7.962 1.00 88.19 84 CYS A C 1
ATOM 673 O O . CYS A 1 84 ? 4.017 1.956 -8.784 1.00 88.19 84 CYS A O 1
ATOM 675 N N . ILE A 1 85 ? 4.849 2.260 -6.727 1.00 91.12 85 ILE A N 1
ATOM 676 C CA . ILE A 1 85 ? 4.538 0.897 -6.279 1.00 91.12 85 ILE A CA 1
ATOM 677 C C . ILE A 1 85 ? 3.026 0.630 -6.273 1.00 91.12 85 ILE A C 1
ATOM 679 O O . ILE A 1 85 ? 2.590 -0.397 -6.784 1.00 91.12 85 ILE A O 1
ATOM 683 N N . SER A 1 86 ? 2.204 1.537 -5.731 1.00 89.88 86 SER A N 1
ATOM 684 C CA . SER A 1 86 ? 0.737 1.380 -5.749 1.00 89.88 86 SER A CA 1
ATOM 685 C C . SER A 1 86 ? 0.192 1.240 -7.173 1.00 89.88 86 SER A C 1
ATOM 687 O O . SER A 1 86 ? -0.676 0.409 -7.439 1.00 89.88 86 SER A O 1
ATOM 689 N N . ASN A 1 87 ? 0.724 2.047 -8.083 1.00 90.06 87 ASN A N 1
ATOM 690 C CA . ASN A 1 87 ? 0.396 2.046 -9.497 1.00 90.06 87 ASN A CA 1
ATOM 691 C C . ASN A 1 87 ? 0.745 0.707 -10.170 1.00 90.06 87 ASN A C 1
ATOM 693 O O . ASN A 1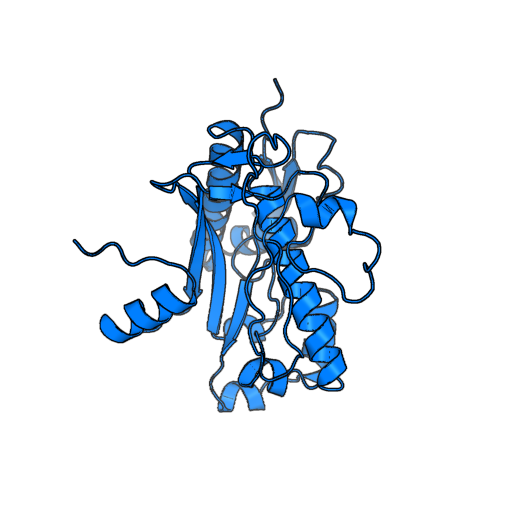 87 ? -0.096 0.143 -10.869 1.00 90.06 87 ASN A O 1
ATOM 697 N N . ASP A 1 88 ? 1.937 0.166 -9.913 1.00 90.94 88 ASP A N 1
ATOM 698 C CA . ASP A 1 88 ? 2.355 -1.133 -10.451 1.00 90.94 88 ASP A CA 1
ATOM 699 C C . ASP A 1 88 ? 1.511 -2.285 -9.897 1.00 90.94 88 ASP A C 1
ATOM 701 O O . ASP A 1 88 ? 1.060 -3.134 -10.660 1.00 90.94 88 ASP A O 1
ATOM 705 N N . ILE A 1 89 ? 1.227 -2.298 -8.590 1.00 92.50 89 ILE A N 1
ATOM 706 C CA . ILE A 1 89 ? 0.360 -3.318 -7.973 1.00 92.50 89 ILE A CA 1
ATOM 707 C C . ILE A 1 89 ? -1.027 -3.295 -8.617 1.00 92.50 89 ILE A C 1
ATOM 709 O O . ILE A 1 89 ? -1.585 -4.348 -8.929 1.00 92.50 89 ILE A O 1
ATOM 713 N N . LYS A 1 90 ? -1.589 -2.098 -8.823 1.00 92.06 90 LYS A N 1
ATOM 714 C CA . LYS A 1 90 ? -2.891 -1.941 -9.472 1.00 92.06 90 LYS A CA 1
ATOM 715 C C . LYS A 1 90 ? -2.860 -2.474 -10.906 1.00 92.06 90 LYS A C 1
ATOM 717 O O . LYS A 1 90 ? -3.736 -3.254 -11.266 1.00 92.06 90 LYS A O 1
ATOM 722 N N . ALA A 1 91 ? -1.841 -2.113 -11.685 1.00 91.50 91 ALA A N 1
ATOM 723 C CA . ALA A 1 91 ? -1.692 -2.570 -13.064 1.00 91.50 91 ALA A CA 1
ATOM 724 C C . ALA A 1 91 ? -1.540 -4.099 -13.158 1.00 91.50 91 ALA A C 1
ATOM 726 O O . ALA A 1 91 ? -2.165 -4.732 -14.007 1.00 91.50 91 ALA A O 1
ATOM 727 N N . ILE A 1 92 ? -0.761 -4.711 -12.259 1.00 91.75 92 ILE A N 1
ATOM 728 C CA . ILE A 1 92 ? -0.621 -6.174 -12.175 1.00 91.75 92 ILE A CA 1
ATOM 729 C C . ILE A 1 92 ? -1.979 -6.816 -11.890 1.00 91.75 92 ILE A C 1
ATOM 731 O O . ILE A 1 92 ? -2.393 -7.714 -12.622 1.00 91.75 92 ILE A O 1
ATOM 735 N N . TYR A 1 93 ? -2.701 -6.323 -10.883 1.00 93.44 93 TYR A N 1
ATOM 736 C CA . TYR A 1 93 ? -4.022 -6.843 -10.536 1.00 93.44 93 TYR A CA 1
ATOM 737 C C . TYR A 1 93 ? -5.023 -6.717 -11.690 1.00 93.44 93 TYR A C 1
ATOM 739 O O . TYR A 1 93 ? -5.769 -7.654 -11.956 1.00 93.44 93 TYR A O 1
ATOM 747 N N . GLU A 1 94 ? -5.041 -5.593 -12.408 1.00 93.06 94 GLU A N 1
ATOM 748 C CA . GLU A 1 94 ? -5.923 -5.396 -13.564 1.00 93.06 94 GLU A CA 1
ATOM 749 C C . GLU A 1 94 ? -5.615 -6.391 -14.694 1.00 93.06 94 GLU A C 1
ATOM 751 O O . GLU A 1 94 ? -6.542 -6.978 -15.265 1.00 93.06 94 GLU A O 1
ATOM 756 N N . LYS A 1 95 ? -4.328 -6.656 -14.963 1.00 92.19 95 LYS A N 1
ATOM 757 C CA . LYS A 1 95 ? -3.894 -7.693 -15.914 1.00 92.19 95 LYS A CA 1
ATOM 758 C C . LYS A 1 95 ? -4.343 -9.088 -15.456 1.00 92.19 95 LYS A C 1
ATOM 760 O O . LYS A 1 95 ? -4.882 -9.849 -16.261 1.00 92.19 95 LYS A O 1
ATOM 765 N N . GLU A 1 96 ? -4.186 -9.426 -14.174 1.00 94.00 96 GLU A N 1
ATOM 766 C CA . GLU A 1 96 ? -4.634 -10.715 -13.616 1.00 94.00 96 GLU A CA 1
ATOM 767 C C . GLU A 1 96 ? -6.159 -10.863 -13.657 1.00 94.00 96 GLU A C 1
ATOM 769 O O . GLU A 1 96 ? -6.680 -11.928 -13.995 1.00 94.00 96 GLU A O 1
ATOM 774 N N . LEU A 1 97 ? -6.892 -9.790 -13.364 1.00 94.00 97 LEU A N 1
ATOM 775 C CA . LEU A 1 97 ? -8.349 -9.760 -13.408 1.00 94.00 97 LEU A CA 1
ATOM 776 C C . LEU A 1 97 ? -8.873 -10.001 -14.823 1.00 94.00 97 LEU A C 1
ATOM 778 O O . LEU A 1 97 ? -9.836 -10.750 -14.999 1.00 94.00 97 LEU A O 1
ATOM 782 N N . ALA A 1 98 ? -8.219 -9.422 -15.831 1.00 93.31 98 ALA A N 1
ATOM 783 C CA . ALA A 1 98 ? -8.522 -9.694 -17.230 1.00 93.31 98 ALA A CA 1
ATOM 784 C C . ALA A 1 98 ? -8.203 -11.153 -17.606 1.00 93.31 98 ALA A C 1
ATOM 786 O O . ALA A 1 98 ? -9.060 -11.844 -18.156 1.00 93.31 98 ALA A O 1
ATOM 787 N N . ALA A 1 99 ? -7.016 -11.655 -17.246 1.00 93.12 99 ALA A N 1
ATOM 788 C CA . ALA A 1 99 ? -6.577 -13.019 -17.563 1.00 93.12 99 ALA A CA 1
ATOM 789 C C . ALA A 1 99 ? -7.440 -14.114 -16.907 1.00 93.12 99 ALA A C 1
ATOM 791 O O . ALA A 1 99 ? -7.571 -15.222 -17.430 1.00 93.12 99 ALA A O 1
ATOM 792 N N . THR A 1 100 ? -8.049 -13.809 -15.762 1.00 93.44 100 THR A N 1
ATOM 793 C CA . THR A 1 100 ? -8.895 -14.734 -14.995 1.00 93.44 100 THR A CA 1
ATOM 794 C C . THR A 1 100 ? -10.394 -14.558 -15.255 1.00 93.44 100 THR A C 1
ATOM 796 O O . THR A 1 100 ? -11.199 -15.209 -14.592 1.00 93.44 100 THR A O 1
ATOM 799 N N . ASN A 1 101 ? -10.800 -13.704 -16.205 1.00 92.94 101 ASN A N 1
ATOM 800 C CA . ASN A 1 101 ? -12.204 -13.341 -16.450 1.00 92.94 101 ASN A CA 1
ATOM 801 C C . ASN A 1 101 ? -12.938 -12.841 -15.187 1.00 92.94 101 ASN A C 1
ATOM 803 O O . ASN A 1 101 ? -14.141 -13.054 -15.020 1.00 92.94 101 ASN A O 1
ATOM 807 N N . GLY A 1 102 ? -12.226 -12.150 -14.296 1.00 92.06 102 GLY A N 1
ATOM 808 C CA . GLY A 1 102 ? -12.793 -11.584 -13.077 1.00 92.06 102 GLY A CA 1
ATOM 809 C C . GLY A 1 102 ? -12.837 -12.520 -11.866 1.00 92.06 102 GLY A C 1
ATOM 810 O O . GLY A 1 102 ? -13.541 -12.194 -10.911 1.00 92.06 102 GLY A O 1
ATOM 811 N N . ASP A 1 103 ? -12.131 -13.654 -11.883 1.00 93.50 103 ASP A N 1
ATOM 812 C CA . ASP A 1 103 ? -12.073 -14.607 -10.764 1.00 93.50 103 ASP A CA 1
ATOM 813 C C . ASP A 1 103 ? -11.125 -14.114 -9.651 1.00 93.50 103 ASP A C 1
ATOM 815 O O . ASP A 1 103 ? -9.956 -14.490 -9.566 1.00 93.50 103 ASP A O 1
ATOM 819 N N . VAL A 1 104 ? -11.648 -13.239 -8.785 1.00 93.44 104 VAL A N 1
ATOM 820 C CA . VAL A 1 104 ? -10.919 -12.666 -7.638 1.00 93.44 104 VAL A CA 1
ATOM 821 C C . VAL A 1 104 ? -10.369 -13.735 -6.673 1.00 93.44 104 VAL A C 1
ATOM 823 O O . VAL A 1 104 ? -9.209 -13.609 -6.269 1.00 93.44 104 VAL A O 1
ATOM 826 N N . PRO A 1 105 ? -11.117 -14.801 -6.306 1.00 92.50 105 PRO A N 1
ATOM 827 C CA . PRO A 1 105 ? -10.569 -15.907 -5.519 1.00 92.50 105 PRO A CA 1
ATOM 828 C C . PRO A 1 105 ? -9.308 -16.509 -6.126 1.00 92.50 105 PRO A C 1
ATOM 830 O O . PRO A 1 105 ? -8.330 -16.713 -5.407 1.00 92.50 105 PRO A O 1
ATOM 833 N N . LYS A 1 106 ? -9.316 -16.762 -7.440 1.00 91.81 106 LYS A N 1
ATOM 834 C CA . LYS A 1 106 ? -8.165 -17.332 -8.138 1.00 91.81 106 LYS A CA 1
ATOM 835 C C . LYS A 1 106 ? -6.953 -16.408 -8.082 1.00 91.81 106 LYS A C 1
ATOM 837 O O . LYS A 1 106 ? -5.850 -16.886 -7.834 1.00 91.81 106 LYS A O 1
ATOM 842 N N . ILE A 1 107 ? -7.147 -15.098 -8.230 1.00 92.56 107 ILE A N 1
ATOM 843 C CA . ILE A 1 107 ? -6.068 -14.105 -8.080 1.00 92.56 107 ILE A CA 1
ATOM 844 C C . ILE A 1 107 ? -5.474 -14.149 -6.669 1.00 92.56 107 ILE A C 1
ATOM 846 O O . ILE A 1 107 ? -4.258 -14.133 -6.509 1.00 92.56 107 ILE A O 1
ATOM 850 N N . LEU A 1 108 ? -6.313 -14.260 -5.636 1.00 90.69 108 LEU A N 1
ATOM 851 C CA . LEU A 1 108 ? -5.838 -14.352 -4.255 1.00 90.69 108 LEU A CA 1
ATOM 852 C C . LEU A 1 108 ? -5.054 -15.647 -3.977 1.00 90.69 108 LEU A C 1
ATOM 854 O O . LEU A 1 108 ? -4.156 -15.640 -3.140 1.00 90.69 108 LEU A O 1
ATOM 858 N N . THR A 1 109 ? -5.404 -16.765 -4.620 1.00 87.44 109 THR A N 1
ATOM 859 C CA . THR A 1 109 ? -4.776 -18.071 -4.342 1.00 87.44 109 THR A CA 1
ATOM 860 C C . THR A 1 109 ? -3.619 -18.429 -5.266 1.00 87.44 109 THR A C 1
ATOM 862 O O . THR A 1 109 ? -2.755 -19.207 -4.870 1.00 87.44 109 THR A O 1
ATOM 865 N N . GLU A 1 110 ? -3.625 -17.919 -6.495 1.00 87.69 110 GLU A N 1
ATOM 866 C CA . GLU A 1 110 ? -2.676 -18.284 -7.552 1.00 87.69 110 GLU A CA 1
ATOM 867 C C . GLU A 1 110 ? -1.944 -17.074 -8.142 1.00 87.69 110 GLU A C 1
ATOM 869 O O . GLU A 1 110 ? -1.000 -17.282 -8.896 1.00 87.69 110 GLU A O 1
ATOM 874 N N . GLY A 1 111 ? -2.360 -15.841 -7.846 1.00 88.50 111 GLY A N 1
ATOM 875 C CA . GLY A 1 111 ? -1.777 -14.608 -8.382 1.00 88.50 111 GLY A CA 1
ATOM 876 C C . GLY A 1 111 ? -0.906 -13.847 -7.385 1.00 88.50 111 GLY A C 1
ATOM 877 O O . GLY A 1 111 ? -0.440 -14.393 -6.383 1.00 88.50 111 GLY A O 1
ATOM 878 N N . HIS A 1 112 ? -0.705 -12.557 -7.659 1.00 88.31 112 HIS A N 1
ATOM 879 C CA . HIS A 1 112 ? 0.089 -11.656 -6.814 1.00 88.31 112 HIS A CA 1
ATOM 880 C C . HIS A 1 112 ? -0.674 -11.114 -5.603 1.00 88.31 112 HIS A C 1
ATOM 882 O O . HIS A 1 112 ? -0.073 -10.521 -4.705 1.00 88.31 112 HIS A O 1
ATOM 888 N N . GLY A 1 113 ? -1.987 -11.336 -5.561 1.00 91.56 113 GLY A N 1
ATOM 889 C CA . GLY A 1 113 ? -2.862 -10.885 -4.492 1.00 91.56 113 GLY A CA 1
ATOM 890 C C . GLY A 1 113 ? -3.705 -9.670 -4.869 1.00 91.56 113 GLY A C 1
ATOM 891 O O . GLY A 1 113 ? -3.726 -9.205 -6.005 1.00 91.56 113 GLY A O 1
ATOM 892 N N . LEU A 1 114 ? -4.458 -9.172 -3.891 1.00 93.19 114 LEU A N 1
ATOM 893 C CA . LEU A 1 114 ? -5.466 -8.132 -4.092 1.00 93.19 114 LEU A CA 1
ATOM 894 C C . LEU A 1 114 ? -4.943 -6.775 -3.601 1.00 93.19 114 LEU A C 1
ATOM 896 O O . LEU A 1 114 ? -4.504 -6.701 -2.448 1.00 93.19 114 LEU A O 1
ATOM 900 N N . PRO A 1 115 ? -5.016 -5.695 -4.401 1.00 92.81 115 PRO A N 1
ATOM 901 C CA . PRO A 1 115 ? -4.636 -4.361 -3.956 1.00 92.81 115 PRO A CA 1
ATOM 902 C C . PRO A 1 115 ? -5.625 -3.860 -2.904 1.00 92.81 115 PRO A C 1
ATOM 904 O O . PRO A 1 115 ? -6.814 -3.709 -3.165 1.00 92.81 115 PRO A O 1
ATOM 907 N N . LEU A 1 116 ? -5.118 -3.582 -1.708 1.00 90.50 116 LEU A N 1
ATOM 908 C CA . LEU A 1 116 ? -5.881 -3.130 -0.548 1.00 90.50 116 LEU A CA 1
ATOM 909 C C . LEU A 1 116 ? -5.274 -1.844 0.015 1.00 90.50 116 LEU A C 1
ATOM 911 O O . LEU A 1 116 ? -4.761 -1.810 1.136 1.00 90.50 116 LEU A O 1
ATOM 915 N N . PHE A 1 117 ? -5.291 -0.784 -0.788 1.00 87.62 117 PHE A N 1
ATOM 916 C CA . PHE A 1 117 ? -4.701 0.500 -0.420 1.00 87.62 117 PHE A CA 1
ATOM 917 C C . PHE A 1 117 ? -5.480 1.169 0.713 1.00 87.62 117 PHE A C 1
ATOM 919 O O . PHE A 1 117 ? -6.707 1.150 0.729 1.00 87.62 117 PHE A O 1
ATOM 926 N N . HIS A 1 118 ? -4.764 1.783 1.656 1.00 84.25 118 HIS A N 1
ATOM 927 C CA . HIS A 1 118 ? -5.365 2.616 2.706 1.00 84.25 118 HIS A CA 1
ATOM 928 C C . HIS A 1 118 ? -6.430 1.912 3.581 1.00 84.25 118 HIS A C 1
ATOM 930 O O . HIS A 1 118 ? -7.327 2.571 4.097 1.00 84.25 118 HIS A O 1
ATOM 936 N N . VAL A 1 119 ? -6.343 0.586 3.783 1.00 82.44 119 VAL A N 1
ATOM 937 C CA . VAL A 1 119 ? -7.333 -0.160 4.594 1.00 82.44 119 VAL A CA 1
ATOM 938 C C . VAL A 1 119 ? -7.119 0.020 6.100 1.00 82.44 119 VAL A C 1
ATOM 940 O O . VAL A 1 119 ? -8.011 0.489 6.795 1.00 82.44 119 VAL A O 1
ATOM 943 N N . ASP A 1 120 ? -5.948 -0.356 6.619 1.00 84.50 120 ASP A N 1
ATOM 944 C CA . ASP A 1 120 ? -5.587 -0.136 8.034 1.00 84.50 120 ASP A CA 1
ATOM 945 C C . ASP A 1 120 ? -4.355 0.766 8.171 1.00 84.50 120 ASP A C 1
ATOM 947 O O . ASP A 1 120 ? -4.163 1.443 9.188 1.00 84.50 120 ASP A O 1
ATOM 951 N N . ARG A 1 121 ? -3.512 0.792 7.134 1.00 86.62 121 ARG A N 1
ATOM 952 C CA . ARG A 1 121 ? -2.324 1.633 7.061 1.00 86.62 121 ARG A CA 1
ATOM 953 C C . ARG A 1 121 ? -2.340 2.489 5.816 1.00 86.62 121 ARG A C 1
ATOM 955 O O . ARG A 1 121 ? -2.820 2.055 4.773 1.00 86.62 121 ARG A O 1
ATOM 962 N N . VAL A 1 122 ? -1.790 3.691 5.928 1.00 87.00 122 VAL A N 1
ATOM 963 C CA . VAL A 1 122 ? -1.621 4.567 4.770 1.00 87.00 122 VAL A CA 1
ATOM 964 C C . VAL A 1 122 ? -0.542 3.991 3.851 1.00 87.00 122 VAL A C 1
ATOM 966 O O . VAL A 1 122 ? 0.563 3.684 4.299 1.00 87.00 122 VAL A O 1
ATOM 969 N N . GLY A 1 123 ? -0.871 3.866 2.564 1.00 87.81 123 GLY A N 1
ATOM 970 C CA . GLY A 1 123 ? 0.037 3.399 1.521 1.00 87.81 123 GLY A CA 1
ATOM 971 C C . GLY A 1 123 ? -0.383 2.067 0.884 1.00 87.81 123 GLY A C 1
ATOM 972 O O . GLY A 1 123 ? -1.499 1.586 1.117 1.00 87.81 123 GLY A O 1
ATOM 973 N N . PRO A 1 124 ? 0.506 1.486 0.058 1.00 90.19 124 PRO A N 1
ATOM 974 C CA . PRO A 1 124 ? 0.276 0.247 -0.663 1.00 90.19 124 PRO A CA 1
ATOM 975 C C . PRO A 1 124 ? 0.223 -0.949 0.280 1.00 90.19 124 PRO A C 1
ATOM 977 O O . PRO A 1 124 ? 1.098 -1.157 1.123 1.00 90.19 124 PRO A O 1
ATOM 980 N N . SER A 1 125 ? -0.803 -1.769 0.102 1.00 90.94 125 SER A N 1
ATOM 981 C CA . SER A 1 125 ? -0.976 -3.025 0.815 1.00 90.94 125 SER A CA 1
ATOM 982 C C . SER A 1 125 ? -1.614 -4.039 -0.124 1.00 90.94 125 SER A C 1
ATOM 984 O O . SER A 1 125 ? -2.411 -3.673 -0.986 1.00 90.94 125 SER A O 1
ATOM 986 N N . ILE A 1 126 ? -1.238 -5.303 0.032 1.00 92.69 126 ILE A N 1
ATOM 987 C CA . ILE A 1 126 ? -1.670 -6.418 -0.809 1.00 92.69 126 ILE A CA 1
ATOM 988 C C . ILE A 1 126 ? -2.209 -7.511 0.107 1.00 92.69 126 ILE A C 1
ATOM 990 O O . ILE A 1 126 ? -1.497 -7.954 1.009 1.00 92.69 126 ILE A O 1
ATOM 994 N N . ALA A 1 127 ? -3.440 -7.974 -0.109 1.00 92.50 127 ALA A N 1
ATOM 995 C CA . ALA A 1 127 ? -3.873 -9.245 0.467 1.00 92.50 127 ALA A CA 1
ATOM 996 C C . ALA A 1 127 ? -3.299 -10.392 -0.358 1.00 92.50 127 ALA A C 1
ATOM 998 O O . ALA A 1 127 ? -3.621 -10.520 -1.534 1.00 92.50 127 ALA A O 1
ATOM 999 N N . TYR A 1 128 ? -2.474 -11.226 0.267 1.00 89.06 128 TYR A N 1
ATOM 1000 C CA . TYR A 1 128 ? -1.758 -12.305 -0.418 1.00 89.06 128 TYR A CA 1
ATOM 1001 C C . TYR A 1 128 ? -2.257 -13.697 -0.031 1.00 89.06 128 TYR A C 1
ATOM 1003 O O . TYR A 1 128 ? -1.880 -14.683 -0.654 1.00 89.06 128 TYR A O 1
ATOM 1011 N N . TRP A 1 129 ? -3.058 -13.808 1.032 1.00 87.88 129 TRP A N 1
ATOM 1012 C CA . TRP A 1 129 ? -3.575 -15.097 1.472 1.00 87.88 129 TRP A CA 1
ATOM 1013 C C . TRP A 1 129 ? -4.822 -14.955 2.342 1.00 87.88 129 TRP A C 1
ATOM 1015 O O . TRP A 1 129 ? -5.015 -13.958 3.039 1.00 87.88 129 TRP A O 1
ATOM 1025 N N . ALA A 1 130 ? -5.650 -15.997 2.361 1.00 87.50 130 ALA A N 1
ATOM 1026 C CA . ALA A 1 130 ? -6.700 -16.163 3.353 1.00 87.50 130 ALA A CA 1
ATOM 1027 C C . ALA A 1 130 ? -6.974 -17.647 3.636 1.00 87.50 130 ALA A C 1
ATOM 1029 O O . ALA A 1 130 ? -6.794 -18.494 2.755 1.00 87.50 130 ALA A O 1
ATOM 1030 N N . PRO A 1 131 ? -7.468 -17.990 4.839 1.00 84.81 131 PRO A N 1
ATOM 1031 C CA . PRO A 1 131 ? -7.947 -19.336 5.115 1.00 84.81 131 PRO A CA 1
ATOM 1032 C C . PRO A 1 131 ? -9.087 -19.726 4.168 1.00 84.81 131 PRO A C 1
ATOM 1034 O O . PRO A 1 131 ? -9.984 -18.925 3.909 1.00 84.81 131 PRO A O 1
ATOM 1037 N N . LYS A 1 132 ? -9.126 -20.992 3.734 1.00 85.00 132 LYS A N 1
ATOM 1038 C CA . LYS A 1 132 ? -10.137 -21.491 2.782 1.00 85.00 132 LYS A CA 1
ATOM 1039 C C . LYS A 1 132 ? -11.582 -21.169 3.188 1.00 85.00 132 LYS A C 1
ATOM 1041 O O . LYS A 1 132 ? -12.372 -20.788 2.334 1.00 85.00 132 LYS A O 1
ATOM 1046 N N . HIS A 1 133 ? -11.914 -21.286 4.476 1.00 86.62 133 HIS A N 1
ATOM 1047 C CA . HIS A 1 133 ? -13.258 -20.968 4.975 1.00 86.62 133 HIS A CA 1
ATOM 1048 C C . HIS A 1 133 ? -13.615 -19.482 4.794 1.00 86.62 133 HIS A C 1
ATOM 1050 O O . HIS A 1 133 ? -14.743 -19.169 4.435 1.00 86.62 133 HIS A O 1
ATOM 1056 N N . ARG A 1 134 ? -12.646 -18.568 4.947 1.00 86.44 134 ARG A N 1
ATOM 1057 C CA . ARG A 1 134 ? -12.852 -17.137 4.682 1.00 86.44 134 ARG A CA 1
ATOM 1058 C C . ARG A 1 134 ? -13.058 -16.865 3.205 1.00 86.44 134 ARG A C 1
ATOM 1060 O O . ARG A 1 134 ? -13.940 -16.095 2.856 1.00 86.44 134 ARG A O 1
ATOM 1067 N N . ILE A 1 135 ? -12.302 -17.543 2.343 1.00 86.88 135 ILE A N 1
ATOM 1068 C CA . ILE A 1 135 ? -12.464 -17.405 0.892 1.00 86.88 135 ILE A CA 1
ATOM 1069 C C . ILE A 1 135 ? -13.884 -17.796 0.467 1.00 86.88 135 ILE A C 1
ATOM 1071 O O . ILE A 1 135 ? -14.471 -17.128 -0.372 1.00 86.88 135 ILE A O 1
ATOM 1075 N N . THR A 1 136 ? -14.469 -18.832 1.067 1.00 87.38 136 THR A N 1
ATOM 1076 C CA . THR A 1 136 ? -15.837 -19.262 0.735 1.00 87.38 136 THR A CA 1
ATOM 1077 C C . THR A 1 136 ? -16.945 -18.382 1.319 1.00 87.38 136 THR A C 1
ATOM 1079 O O . THR A 1 136 ? -18.063 -18.431 0.824 1.00 87.38 136 THR A O 1
ATOM 1082 N N . GLU A 1 137 ? -16.664 -17.613 2.373 1.00 89.31 137 GLU A N 1
ATOM 1083 C CA . GLU A 1 137 ? -17.645 -16.742 3.046 1.00 89.31 137 GLU A CA 1
ATOM 1084 C C . GLU A 1 137 ? -17.791 -15.369 2.373 1.00 89.31 137 GLU A C 1
ATOM 1086 O O . GLU A 1 137 ? -18.793 -14.685 2.574 1.00 89.31 137 GLU A O 1
ATOM 1091 N N . ILE A 1 138 ? -16.783 -14.944 1.612 1.00 90.06 138 ILE A N 1
ATOM 1092 C CA . ILE A 1 138 ? -16.738 -13.621 0.994 1.00 90.06 138 ILE A CA 1
ATOM 1093 C C . ILE A 1 138 ? -17.570 -13.603 -0.294 1.00 90.06 138 ILE A C 1
ATOM 1095 O O . ILE A 1 138 ? -17.398 -14.449 -1.170 1.00 90.06 138 ILE A O 1
ATOM 1099 N N . ASP A 1 139 ? -18.428 -12.589 -0.437 1.00 90.56 139 ASP A N 1
ATOM 1100 C CA . ASP A 1 139 ? -19.090 -12.288 -1.708 1.00 90.56 139 ASP A CA 1
ATOM 1101 C C . ASP A 1 139 ? -18.117 -11.571 -2.654 1.00 90.56 139 ASP A C 1
ATOM 1103 O O . ASP A 1 139 ? -17.945 -10.350 -2.627 1.00 90.56 139 ASP A O 1
ATOM 1107 N N . TRP A 1 140 ? -17.456 -12.354 -3.501 1.00 90.94 140 TRP A N 1
ATOM 1108 C CA . TRP A 1 140 ? -16.452 -11.852 -4.434 1.00 90.94 140 TRP A CA 1
ATOM 1109 C C . TRP A 1 140 ? -17.011 -10.963 -5.544 1.00 90.94 140 TRP A C 1
ATOM 1111 O O . TRP A 1 140 ? -16.249 -10.182 -6.111 1.00 90.94 140 TRP A O 1
ATOM 1121 N N . GLY A 1 141 ? -18.316 -11.036 -5.831 1.00 87.94 141 GLY A N 1
ATOM 1122 C CA . GLY A 1 141 ? -18.957 -10.146 -6.798 1.00 87.94 141 GLY A CA 1
ATOM 1123 C C . GLY A 1 141 ? -18.936 -8.703 -6.305 1.00 87.94 141 GLY A C 1
ATOM 1124 O O . GLY A 1 141 ? -18.485 -7.815 -7.021 1.00 87.94 141 GLY A O 1
ATOM 1125 N N . ILE A 1 142 ? -19.323 -8.496 -5.044 1.00 88.88 142 ILE A N 1
ATOM 1126 C CA . ILE A 1 142 ? -19.295 -7.180 -4.390 1.00 88.88 142 ILE A CA 1
ATOM 1127 C C . ILE A 1 142 ? -17.851 -6.711 -4.178 1.00 88.88 142 ILE A C 1
ATOM 1129 O O . ILE A 1 142 ? -17.507 -5.567 -4.470 1.00 88.88 142 ILE A O 1
ATOM 1133 N N . ILE A 1 143 ? -16.981 -7.602 -3.690 1.00 89.56 143 ILE A N 1
ATOM 1134 C CA . ILE A 1 143 ? -15.584 -7.256 -3.398 1.00 89.56 143 ILE A CA 1
ATOM 1135 C C . ILE A 1 143 ? -14.828 -6.801 -4.644 1.00 89.56 143 ILE A C 1
ATOM 1137 O O . ILE A 1 143 ? -14.008 -5.889 -4.551 1.00 89.56 143 ILE A O 1
ATOM 1141 N N . LYS A 1 144 ? -15.099 -7.404 -5.803 1.00 89.06 144 LYS A N 1
ATOM 1142 C CA . LYS A 1 144 ? -14.476 -7.007 -7.066 1.00 89.06 144 LYS A CA 1
ATOM 1143 C C . LYS A 1 144 ? -14.673 -5.515 -7.343 1.00 89.06 144 LYS A C 1
ATOM 1145 O O . LYS A 1 144 ? -13.696 -4.820 -7.618 1.00 89.06 144 LYS A O 1
ATOM 1150 N N . ASP A 1 145 ? -15.907 -5.032 -7.234 1.00 88.06 145 ASP A N 1
ATOM 1151 C CA . ASP A 1 145 ? -16.240 -3.635 -7.518 1.00 88.06 145 ASP A CA 1
ATOM 1152 C C . ASP A 1 145 ? -15.621 -2.693 -6.478 1.00 88.06 145 ASP A C 1
ATOM 1154 O O . ASP A 1 145 ? -15.049 -1.666 -6.844 1.00 88.06 145 ASP A O 1
ATOM 1158 N N . ILE A 1 146 ? -15.627 -3.092 -5.202 1.00 88.00 146 ILE A N 1
ATOM 1159 C CA . ILE A 1 146 ? -14.980 -2.350 -4.109 1.00 88.00 146 ILE A CA 1
ATOM 1160 C C . ILE A 1 146 ? -13.473 -2.197 -4.359 1.00 88.00 146 ILE A C 1
ATOM 1162 O O . ILE A 1 146 ? -12.933 -1.106 -4.188 1.00 88.00 146 ILE A O 1
ATOM 1166 N N . ILE A 1 147 ? -12.783 -3.262 -4.788 1.00 87.19 147 ILE A N 1
ATOM 1167 C CA . ILE A 1 147 ? -11.341 -3.215 -5.082 1.00 87.19 147 ILE A CA 1
ATOM 1168 C C . ILE A 1 147 ? -11.059 -2.268 -6.256 1.00 87.19 147 ILE A C 1
ATOM 1170 O O . ILE A 1 147 ? -10.131 -1.465 -6.180 1.00 87.19 147 ILE A O 1
ATOM 1174 N N . ILE A 1 148 ? -11.865 -2.324 -7.323 1.00 83.56 148 ILE A N 1
ATOM 1175 C CA . ILE A 1 148 ? -11.712 -1.451 -8.501 1.00 83.56 148 ILE A CA 1
ATOM 1176 C C . ILE A 1 148 ? -11.917 0.022 -8.125 1.00 83.56 148 ILE A C 1
ATOM 1178 O O . ILE A 1 148 ? -11.156 0.889 -8.557 1.00 83.56 148 ILE A O 1
ATOM 1182 N N . GLN A 1 149 ? -12.921 0.300 -7.293 1.00 82.19 149 GLN A N 1
ATOM 1183 C CA . GLN A 1 149 ? -13.197 1.636 -6.757 1.00 82.19 149 GLN A CA 1
ATOM 1184 C C . GLN A 1 149 ? -12.163 2.058 -5.701 1.00 82.19 149 GLN A C 1
ATOM 1186 O O . GLN A 1 149 ? -12.041 3.238 -5.374 1.00 82.19 149 GLN A O 1
ATOM 1191 N N . GLY A 1 150 ? -11.373 1.104 -5.201 1.00 76.38 150 GLY A N 1
ATOM 1192 C CA . GLY A 1 150 ? -10.358 1.321 -4.186 1.00 76.38 150 GLY A CA 1
ATOM 1193 C C . 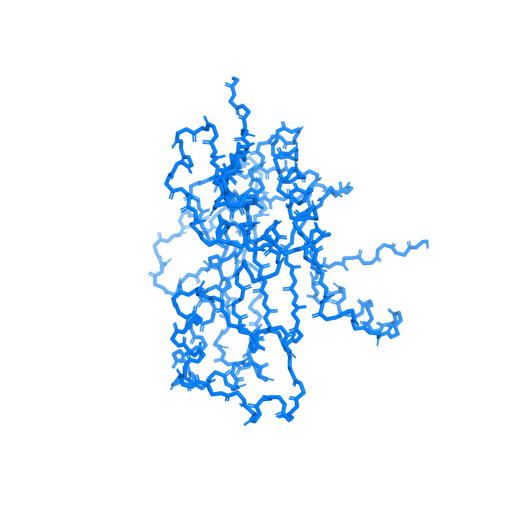GLY A 1 150 ? -10.946 1.688 -2.827 1.00 76.38 150 GLY A C 1
ATOM 1194 O O . GLY A 1 150 ? -10.285 2.396 -2.067 1.00 76.38 150 GLY A O 1
ATOM 1195 N N . GLU A 1 151 ? -12.173 1.253 -2.551 1.00 82.06 151 GLU A N 1
ATOM 1196 C CA . GLU A 1 151 ? -12.871 1.449 -1.283 1.00 82.06 151 GLU A CA 1
ATOM 1197 C C . GLU A 1 151 ? -12.454 0.396 -0.244 1.00 82.06 151 GLU A C 1
ATOM 1199 O O . GLU A 1 151 ? -11.739 -0.563 -0.540 1.00 82.06 151 GLU A O 1
ATOM 1204 N N . THR A 1 152 ? -12.880 0.574 1.008 1.00 78.44 152 THR A N 1
ATOM 1205 C CA . THR A 1 152 ? -12.584 -0.364 2.098 1.00 78.44 152 THR A CA 1
ATOM 1206 C C . THR A 1 152 ? -13.805 -1.221 2.429 1.00 78.44 152 THR A C 1
ATOM 1208 O O . THR A 1 152 ? -14.941 -0.757 2.417 1.00 78.44 152 THR A O 1
ATOM 1211 N N . HIS A 1 153 ? -13.574 -2.493 2.756 1.00 85.19 153 HIS A N 1
ATOM 1212 C CA . HIS A 1 153 ? -14.609 -3.428 3.191 1.00 85.19 153 HIS A CA 1
ATOM 1213 C C . HIS A 1 153 ? -14.151 -4.195 4.429 1.00 85.19 153 HIS A C 1
ATOM 1215 O O . HIS A 1 153 ? -12.971 -4.523 4.571 1.00 85.19 153 HIS A O 1
ATOM 1221 N N . GLU A 1 154 ? -15.080 -4.530 5.326 1.00 83.06 154 GLU A N 1
ATOM 1222 C CA . GLU A 1 154 ? -14.759 -5.211 6.585 1.00 83.06 154 GLU A CA 1
ATOM 1223 C C . GLU A 1 154 ? -14.072 -6.567 6.355 1.00 83.06 154 GLU A C 1
ATOM 1225 O O . GLU A 1 154 ? -13.116 -6.909 7.057 1.00 83.06 154 GLU A O 1
ATOM 1230 N N . SER A 1 155 ? -14.478 -7.298 5.311 1.00 85.25 155 SER A N 1
ATOM 1231 C CA . SER A 1 155 ? -13.875 -8.586 4.940 1.00 85.25 155 SER A CA 1
ATOM 1232 C C . SER A 1 155 ? -12.367 -8.502 4.701 1.00 85.25 155 SER A C 1
ATOM 1234 O O . SER A 1 155 ? -11.669 -9.487 4.940 1.00 85.25 155 SER A O 1
ATOM 1236 N N . PHE A 1 156 ? -11.832 -7.342 4.304 1.00 85.38 156 PHE A N 1
ATOM 1237 C CA . PHE A 1 156 ? -10.396 -7.160 4.073 1.00 85.38 156 PHE A CA 1
ATOM 1238 C C . PHE A 1 156 ? -9.553 -7.339 5.333 1.00 85.38 156 PHE A C 1
ATOM 1240 O O . PHE A 1 156 ? -8.399 -7.748 5.238 1.00 85.38 156 PHE A O 1
ATOM 1247 N N . ARG A 1 157 ? -10.121 -7.096 6.520 1.00 80.50 157 ARG A N 1
ATOM 1248 C CA . ARG A 1 157 ? -9.424 -7.310 7.799 1.00 80.50 157 ARG A CA 1
ATOM 1249 C C . ARG A 1 157 ? -9.235 -8.786 8.145 1.00 80.50 157 ARG A C 1
ATOM 1251 O O . ARG A 1 157 ? -8.429 -9.108 9.009 1.00 80.50 157 ARG A O 1
ATOM 1258 N N . SER A 1 158 ? -9.972 -9.682 7.487 1.00 83.56 158 SER A N 1
ATOM 1259 C CA . SER A 1 158 ? -9.837 -11.132 7.673 1.00 83.56 158 SER A CA 1
ATOM 1260 C C . SER A 1 158 ? -8.769 -11.768 6.774 1.00 83.56 158 SER A C 1
ATOM 1262 O O . SER A 1 158 ? -8.425 -12.939 6.955 1.00 83.56 158 SER A O 1
ATOM 1264 N N . LEU A 1 159 ? -8.239 -11.004 5.815 1.00 89.06 159 LEU A N 1
ATOM 1265 C CA . LEU A 1 159 ? -7.214 -11.445 4.875 1.00 89.06 159 LEU A CA 1
ATOM 1266 C C . LEU A 1 159 ? -5.820 -11.208 5.464 1.00 89.06 159 LEU A C 1
ATOM 1268 O O . LEU A 1 159 ? -5.598 -10.251 6.205 1.00 89.06 159 LEU A O 1
ATOM 1272 N N . HIS A 1 160 ? -4.870 -12.071 5.112 1.00 89.38 160 HIS A N 1
ATOM 1273 C CA . HIS A 1 160 ? -3.461 -11.835 5.410 1.00 89.38 160 HIS A CA 1
ATOM 1274 C C . HIS A 1 160 ? -2.904 -10.863 4.390 1.00 89.38 160 HIS A C 1
ATOM 1276 O O . HIS A 1 160 ? -3.097 -11.017 3.180 1.00 89.38 160 HIS A O 1
ATOM 1282 N N . ARG A 1 161 ? -2.227 -9.844 4.901 1.00 90.38 161 ARG A N 1
ATOM 1283 C CA . ARG A 1 161 ? -1.826 -8.679 4.133 1.00 90.38 161 ARG A CA 1
ATOM 1284 C C . ARG A 1 161 ? -0.344 -8.449 4.269 1.00 90.38 161 ARG A C 1
ATOM 1286 O O . ARG A 1 161 ? 0.256 -8.734 5.304 1.00 90.38 161 ARG A O 1
ATOM 1293 N N . MET A 1 162 ? 0.237 -7.914 3.216 1.00 90.25 162 MET A N 1
ATOM 1294 C CA . MET A 1 162 ? 1.555 -7.327 3.259 1.00 90.25 162 MET A CA 1
ATOM 1295 C C . MET A 1 162 ? 1.427 -5.834 3.004 1.00 90.25 162 MET A C 1
ATOM 1297 O O . MET A 1 162 ? 0.692 -5.409 2.119 1.00 90.25 162 MET A O 1
ATOM 1301 N N . TRP A 1 163 ? 2.124 -5.040 3.799 1.00 89.31 163 TRP A N 1
ATOM 1302 C CA . TRP A 1 163 ? 2.184 -3.594 3.675 1.00 89.31 163 TRP A CA 1
ATOM 1303 C C . TRP A 1 163 ? 3.582 -3.192 3.224 1.00 89.31 163 TRP A C 1
ATOM 1305 O O . TRP A 1 163 ? 4.571 -3.665 3.787 1.00 89.31 163 TRP A O 1
ATOM 1315 N N . ILE A 1 164 ? 3.654 -2.323 2.218 1.00 90.44 164 ILE A N 1
ATOM 1316 C CA . ILE A 1 164 ? 4.918 -1.858 1.653 1.00 90.44 164 ILE A CA 1
ATOM 1317 C C . ILE A 1 164 ? 5.164 -0.424 2.121 1.00 90.44 164 ILE A C 1
ATOM 1319 O O . ILE A 1 164 ? 4.296 0.444 2.021 1.00 90.44 164 ILE A O 1
ATOM 1323 N N . SER A 1 165 ? 6.362 -0.184 2.642 1.00 90.62 165 SER A N 1
ATOM 1324 C CA . SER A 1 165 ? 6.818 1.122 3.113 1.00 90.62 165 SER A CA 1
ATOM 1325 C C . SER A 1 165 ? 8.262 1.365 2.686 1.00 90.62 165 SER A C 1
ATOM 1327 O O . SER A 1 165 ? 8.840 0.583 1.931 1.00 90.62 165 SER A O 1
ATOM 1329 N N . MET A 1 166 ? 8.854 2.446 3.182 1.00 90.50 166 MET A N 1
ATOM 1330 C CA . MET A 1 166 ? 10.266 2.750 3.010 1.00 90.50 166 MET A CA 1
ATOM 1331 C C . MET A 1 166 ? 10.933 2.990 4.359 1.00 90.50 166 MET A C 1
ATOM 1333 O O . MET A 1 166 ? 10.324 3.555 5.271 1.00 90.50 166 MET A O 1
ATOM 1337 N N . GLU A 1 167 ? 12.200 2.605 4.462 1.00 90.50 167 GLU A N 1
ATOM 1338 C CA . GLU A 1 167 ? 13.042 2.837 5.635 1.00 90.50 167 GLU A CA 1
ATOM 1339 C C . GLU A 1 167 ? 14.453 3.262 5.233 1.00 90.50 167 GLU A C 1
ATOM 1341 O O . GLU A 1 167 ? 14.843 3.184 4.069 1.00 90.50 167 GLU A O 1
ATOM 1346 N N . LYS A 1 168 ? 15.232 3.748 6.206 1.00 88.56 168 LYS A N 1
ATOM 1347 C CA . LYS A 1 168 ? 16.630 4.126 5.977 1.00 88.56 168 LYS A CA 1
ATOM 1348 C C . LYS A 1 168 ? 17.469 2.880 5.718 1.00 88.56 168 LYS A C 1
ATOM 1350 O O . LYS A 1 168 ? 17.560 2.018 6.586 1.00 88.56 168 LYS A O 1
ATOM 1355 N N . SER A 1 169 ? 18.173 2.869 4.594 1.00 88.56 169 SER A N 1
ATOM 1356 C CA . SER A 1 169 ? 19.113 1.807 4.246 1.00 88.56 169 SER A CA 1
ATOM 1357 C C . SER A 1 169 ? 20.547 2.175 4.628 1.00 88.56 169 SER A C 1
ATOM 1359 O O . SER A 1 169 ? 20.919 3.345 4.748 1.00 88.56 169 SER A O 1
ATOM 1361 N N . ARG A 1 170 ? 21.389 1.153 4.796 1.00 86.81 170 ARG A N 1
ATOM 1362 C CA . ARG A 1 170 ? 22.849 1.317 4.905 1.00 86.81 170 ARG A CA 1
ATOM 1363 C C . ARG A 1 170 ? 23.527 1.417 3.540 1.00 86.81 170 ARG A C 1
ATOM 1365 O O . ARG A 1 170 ? 24.700 1.779 3.483 1.00 86.81 170 ARG A O 1
ATOM 1372 N N . THR A 1 171 ? 22.830 1.057 2.467 1.00 85.69 171 THR A N 1
ATOM 1373 C CA . THR A 1 171 ? 23.337 1.106 1.094 1.00 85.69 171 THR A CA 1
ATOM 1374 C C . THR A 1 171 ? 22.512 2.051 0.238 1.00 85.69 171 THR A C 1
ATOM 1376 O O . THR A 1 171 ? 21.319 2.209 0.479 1.00 85.69 171 THR A O 1
ATOM 1379 N N . PRO A 1 172 ? 23.135 2.718 -0.746 1.00 85.75 172 PRO A N 1
ATOM 1380 C CA . PRO A 1 172 ? 22.391 3.549 -1.672 1.00 85.75 172 PRO A CA 1
ATOM 1381 C C . PRO A 1 172 ? 21.589 2.672 -2.638 1.00 85.75 172 PRO A C 1
ATOM 1383 O O . PRO A 1 172 ? 22.124 1.724 -3.212 1.00 85.75 172 PRO A O 1
ATOM 1386 N N . HIS A 1 173 ? 20.323 3.027 -2.835 1.00 86.69 173 HIS A N 1
ATOM 1387 C CA . HIS A 1 173 ? 19.445 2.465 -3.858 1.00 86.69 173 HIS A CA 1
ATOM 1388 C C . HIS A 1 173 ? 19.033 3.564 -4.836 1.00 86.69 173 HIS A C 1
ATOM 1390 O O . HIS A 1 173 ? 18.987 4.741 -4.470 1.00 86.69 173 HIS A O 1
ATOM 1396 N N . PHE A 1 174 ? 18.758 3.179 -6.081 1.00 86.44 174 PHE A N 1
ATOM 1397 C CA . PHE A 1 174 ? 18.329 4.088 -7.141 1.00 86.44 174 PHE A CA 1
ATOM 1398 C C . PHE A 1 174 ? 16.817 4.008 -7.327 1.00 86.44 174 PHE A C 1
ATOM 1400 O O . PHE A 1 174 ? 16.231 2.925 -7.277 1.00 86.44 174 PHE A O 1
ATOM 1407 N N . PHE A 1 175 ? 16.202 5.162 -7.560 1.00 86.81 175 PHE A N 1
ATOM 1408 C CA . PHE A 1 175 ? 14.755 5.310 -7.684 1.00 86.81 175 PHE A CA 1
ATOM 1409 C C . PHE A 1 175 ? 14.379 5.950 -9.018 1.00 86.81 175 PHE A C 1
ATOM 1411 O O . PHE A 1 175 ? 15.222 6.568 -9.675 1.00 86.81 175 PHE A O 1
ATOM 1418 N N . LEU A 1 176 ? 13.114 5.781 -9.412 1.00 84.19 176 LEU A N 1
ATOM 1419 C CA . LEU A 1 176 ? 12.577 6.396 -10.622 1.00 84.19 176 LEU A CA 1
ATOM 1420 C C . LEU A 1 176 ? 12.637 7.929 -10.543 1.00 84.19 176 LEU A C 1
ATOM 1422 O O . LEU A 1 176 ? 12.540 8.495 -9.448 1.00 84.19 176 LEU A O 1
ATOM 1426 N N . PRO A 1 177 ? 12.807 8.602 -11.691 1.00 83.06 177 PRO A N 1
ATOM 1427 C CA . PRO A 1 177 ? 12.724 10.050 -11.751 1.00 83.06 177 PRO A CA 1
ATOM 1428 C C . PRO A 1 177 ? 11.268 10.529 -11.548 1.00 83.06 177 PRO A C 1
ATOM 1430 O O . PRO A 1 177 ? 10.335 9.774 -11.824 1.00 83.06 177 PRO A O 1
ATOM 1433 N N . PRO A 1 178 ? 11.046 11.777 -11.082 1.00 81.06 178 PRO A N 1
ATOM 1434 C CA . PRO A 1 178 ? 9.715 12.269 -10.695 1.00 81.06 178 PRO A CA 1
ATOM 1435 C C . PRO A 1 178 ? 8.651 12.270 -11.805 1.00 81.06 178 PRO A C 1
ATOM 1437 O O . PRO A 1 178 ? 7.456 12.308 -11.510 1.00 81.06 178 PRO A O 1
ATOM 1440 N N . ASP A 1 179 ? 9.078 12.270 -13.065 1.00 81.62 179 ASP A N 1
ATOM 1441 C CA . ASP A 1 179 ? 8.244 12.237 -14.267 1.00 81.62 179 ASP A CA 1
ATOM 1442 C C . ASP A 1 179 ? 7.735 10.830 -14.619 1.00 81.62 179 ASP A C 1
ATOM 1444 O O . ASP A 1 179 ? 6.835 10.702 -15.449 1.00 81.62 179 ASP A O 1
ATOM 1448 N N . ARG A 1 180 ? 8.254 9.772 -13.978 1.00 82.94 180 ARG A N 1
ATOM 1449 C CA . ARG A 1 180 ? 7.836 8.390 -14.237 1.00 82.94 180 ARG A CA 1
ATOM 1450 C C . ARG A 1 180 ? 7.013 7.811 -13.096 1.00 82.94 180 ARG A C 1
ATOM 1452 O O . ARG A 1 180 ? 7.427 7.830 -11.949 1.00 82.94 180 ARG A O 1
ATOM 1459 N N . HIS A 1 181 ? 5.868 7.214 -13.416 1.00 86.56 181 HIS A N 1
ATOM 1460 C CA . HIS A 1 181 ? 4.887 6.789 -12.408 1.00 86.56 181 HIS A CA 1
ATOM 1461 C C . HIS A 1 181 ? 4.743 5.270 -12.223 1.00 86.56 181 HIS A C 1
ATOM 1463 O O . HIS A 1 181 ? 3.870 4.852 -11.465 1.00 86.56 181 HIS A O 1
ATOM 1469 N N . HIS A 1 182 ? 5.558 4.464 -12.912 1.00 87.25 182 HIS A N 1
ATOM 1470 C CA . HIS A 1 182 ? 5.488 2.998 -12.931 1.00 87.25 182 HIS A CA 1
ATOM 1471 C C . HIS A 1 182 ? 6.884 2.389 -13.132 1.00 87.25 182 HIS A C 1
ATOM 1473 O O . HIS A 1 182 ? 7.653 2.872 -13.976 1.00 87.25 182 HIS A O 1
ATOM 1479 N N . TYR A 1 183 ? 7.208 1.328 -12.384 1.00 87.44 183 TYR A N 1
ATOM 1480 C CA . TYR A 1 183 ? 8.352 0.456 -12.676 1.00 87.44 183 TYR A CA 1
ATOM 1481 C C . TYR A 1 183 ? 7.980 -0.617 -13.700 1.00 87.44 183 TYR A C 1
ATOM 1483 O O . TYR A 1 183 ? 8.856 -1.086 -14.429 1.00 87.44 183 TYR A O 1
ATOM 1491 N N . LEU A 1 184 ? 6.708 -1.017 -13.747 1.00 87.12 184 LEU A N 1
ATOM 1492 C CA . LEU A 1 184 ? 6.201 -1.969 -14.724 1.00 87.12 184 LEU A CA 1
ATOM 1493 C C . LEU A 1 184 ? 6.243 -1.353 -16.130 1.00 87.12 184 LEU A C 1
ATOM 1495 O O . LEU A 1 184 ? 5.829 -0.211 -16.331 1.00 87.12 184 LEU A O 1
ATOM 1499 N N . LEU A 1 185 ? 6.749 -2.113 -17.100 1.00 83.56 185 LEU A N 1
ATOM 1500 C CA . LEU A 1 185 ? 6.630 -1.783 -18.517 1.00 83.56 185 LEU A CA 1
ATOM 1501 C C . LEU A 1 185 ? 5.346 -2.383 -19.082 1.00 83.56 185 LEU A C 1
ATOM 1503 O O . LEU A 1 185 ? 5.024 -3.543 -18.814 1.00 83.56 185 LEU A O 1
ATOM 1507 N N . ASP A 1 186 ? 4.633 -1.593 -19.875 1.00 73.56 186 ASP A N 1
ATOM 1508 C CA . ASP A 1 186 ? 3.486 -2.074 -20.631 1.00 73.56 186 ASP A CA 1
ATOM 1509 C C . ASP A 1 186 ? 3.917 -2.648 -21.977 1.00 73.56 186 ASP A C 1
ATOM 1511 O O . ASP A 1 186 ? 4.899 -2.216 -22.578 1.00 73.56 186 ASP A O 1
ATOM 1515 N N . ASP A 1 187 ? 3.164 -3.639 -22.450 1.00 65.12 187 ASP A N 1
ATOM 1516 C CA . ASP A 1 187 ? 3.473 -4.372 -23.680 1.00 65.12 187 ASP A CA 1
ATOM 1517 C C . ASP A 1 187 ? 3.331 -3.497 -24.945 1.00 65.12 187 ASP A C 1
ATOM 1519 O O . ASP A 1 187 ? 3.803 -3.878 -26.011 1.00 65.12 187 ASP A O 1
ATOM 1523 N N . GLU A 1 188 ? 2.696 -2.321 -24.841 1.00 55.19 188 GLU A N 1
ATOM 1524 C CA . GLU A 1 188 ? 2.427 -1.416 -25.970 1.00 55.19 188 GLU A CA 1
ATOM 1525 C C . GLU A 1 188 ? 3.482 -0.309 -26.169 1.00 55.19 188 GLU A C 1
ATOM 1527 O O . GLU A 1 188 ? 3.422 0.427 -27.157 1.00 55.19 188 GLU A O 1
ATOM 1532 N N . THR A 1 189 ? 4.480 -0.171 -25.287 1.00 55.06 189 THR A N 1
ATOM 1533 C CA . THR A 1 189 ? 5.533 0.855 -25.417 1.00 55.06 189 THR A CA 1
ATOM 1534 C C . THR A 1 189 ? 6.806 0.330 -26.088 1.00 55.06 189 THR A C 1
ATOM 1536 O O . THR A 1 189 ? 7.920 0.526 -25.609 1.00 55.06 189 THR A O 1
ATOM 1539 N N . ASP A 1 190 ? 6.658 -0.222 -27.297 1.00 45.16 190 ASP A N 1
ATOM 1540 C CA . ASP A 1 190 ? 7.776 -0.513 -28.220 1.00 45.16 190 ASP A CA 1
ATOM 1541 C C . ASP A 1 190 ? 8.545 0.756 -28.668 1.00 45.16 190 ASP A C 1
ATOM 1543 O O . ASP A 1 190 ? 9.597 0.668 -29.299 1.00 45.16 190 ASP A O 1
ATOM 1547 N N . ASN A 1 191 ? 8.062 1.954 -28.315 1.00 46.75 191 ASN A N 1
ATOM 1548 C CA . ASN A 1 191 ? 8.674 3.240 -28.666 1.00 46.75 191 ASN A CA 1
ATOM 1549 C C . ASN A 1 191 ? 9.592 3.843 -27.578 1.00 46.75 191 ASN A C 1
ATOM 1551 O O . ASN A 1 191 ? 10.145 4.918 -27.796 1.00 46.75 191 ASN A O 1
ATOM 1555 N N . GLU A 1 192 ? 9.825 3.179 -26.438 1.00 53.34 192 GLU A N 1
ATOM 1556 C CA . GLU A 1 192 ? 10.771 3.647 -25.398 1.00 53.34 192 GLU A CA 1
ATOM 1557 C C . GLU A 1 192 ? 12.231 3.189 -25.641 1.00 53.34 192 GLU A C 1
ATOM 1559 O O . GLU A 1 192 ? 13.020 3.047 -24.707 1.00 53.34 192 GLU A O 1
ATOM 1564 N N . ILE A 1 193 ? 12.630 2.967 -26.899 1.00 49.38 193 ILE A N 1
ATOM 1565 C CA . ILE A 1 193 ? 13.962 2.440 -27.262 1.00 49.38 193 ILE A CA 1
ATOM 1566 C C . ILE A 1 193 ? 15.105 3.356 -26.774 1.00 49.38 193 ILE A C 1
ATOM 1568 O O . ILE A 1 193 ? 16.105 2.848 -26.272 1.00 49.38 193 ILE A O 1
ATOM 1572 N N . GLU A 1 194 ? 14.943 4.686 -26.812 1.00 50.97 194 GLU A N 1
ATOM 1573 C CA . GLU A 1 194 ? 15.928 5.634 -26.245 1.00 50.97 194 GLU A CA 1
ATOM 1574 C C . GLU A 1 194 ? 15.956 5.629 -24.704 1.00 50.97 194 GLU A C 1
ATOM 1576 O O . GLU A 1 194 ? 16.973 5.955 -24.091 1.00 50.97 194 GLU A O 1
ATOM 1581 N N . PHE A 1 195 ? 14.862 5.227 -24.048 1.00 54.28 195 PHE A N 1
ATOM 1582 C CA . PHE A 1 195 ? 14.789 5.164 -22.588 1.00 54.28 195 PHE A CA 1
ATOM 1583 C C .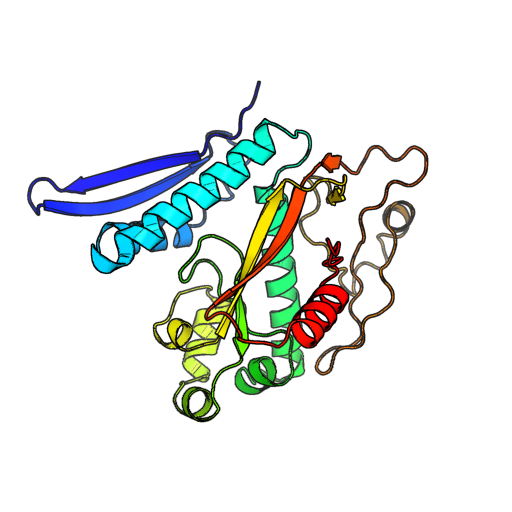 PHE A 1 195 ? 15.402 3.876 -22.047 1.00 54.28 195 PHE A C 1
ATOM 1585 O O . PHE A 1 195 ? 16.144 3.955 -21.073 1.00 54.28 195 PHE A O 1
ATOM 1592 N N . ILE A 1 196 ? 15.192 2.722 -22.696 1.00 55.81 196 ILE A N 1
ATOM 1593 C CA . ILE A 1 196 ? 15.793 1.423 -22.319 1.00 55.81 196 ILE A CA 1
ATOM 1594 C C . ILE A 1 196 ? 17.329 1.510 -22.269 1.00 55.81 196 ILE A C 1
ATOM 1596 O O . ILE A 1 196 ? 17.969 0.825 -21.469 1.00 55.81 196 ILE A O 1
ATOM 1600 N N . GLU A 1 197 ? 17.941 2.424 -23.028 1.00 57.66 197 GLU A N 1
ATOM 1601 C CA . GLU A 1 197 ? 19.370 2.709 -22.925 1.00 57.66 197 GLU A CA 1
ATOM 1602 C C . GLU A 1 197 ? 19.816 3.236 -21.553 1.00 57.66 197 GLU A C 1
ATOM 1604 O O . GLU A 1 197 ? 21.013 3.271 -21.321 1.00 57.66 197 GLU A O 1
ATOM 1609 N N . ASN A 1 198 ? 18.938 3.587 -20.615 1.00 58.69 198 ASN A N 1
ATOM 1610 C CA . ASN A 1 198 ? 19.320 3.994 -19.257 1.00 58.69 198 ASN A CA 1
ATOM 1611 C C . ASN A 1 198 ? 18.906 3.003 -18.160 1.00 58.69 198 ASN A C 1
ATOM 1613 O O . ASN A 1 198 ? 19.308 3.186 -17.017 1.00 58.69 198 ASN A O 1
ATOM 1617 N N . TYR A 1 199 ? 18.158 1.945 -18.475 1.00 64.44 199 TYR A N 1
ATOM 1618 C CA . TYR A 1 199 ? 17.647 1.002 -17.475 1.00 64.44 199 TYR A CA 1
ATOM 1619 C C . TYR A 1 199 ? 18.197 -0.402 -17.700 1.00 64.44 199 TYR A C 1
ATOM 1621 O O . TYR A 1 199 ? 18.502 -0.800 -18.824 1.00 64.44 199 TYR A O 1
ATOM 1629 N N . PHE A 1 200 ? 18.283 -1.183 -16.624 1.00 64.81 200 PHE A N 1
ATOM 1630 C CA . PHE A 1 200 ? 18.397 -2.631 -16.750 1.00 64.81 200 PHE A CA 1
ATOM 1631 C C . PHE A 1 200 ? 17.003 -3.236 -16.679 1.00 64.81 200 PHE A C 1
ATOM 1633 O O . PHE A 1 200 ? 16.190 -2.867 -15.830 1.00 64.81 200 PHE A O 1
ATOM 1640 N N . LEU A 1 201 ? 16.734 -4.174 -17.580 1.00 64.06 201 LEU A N 1
ATOM 1641 C CA . LEU A 1 201 ? 15.563 -5.027 -17.480 1.00 64.06 201 LEU A CA 1
ATOM 1642 C C . LEU A 1 201 ? 15.901 -6.148 -16.506 1.00 64.06 201 LEU A C 1
ATOM 1644 O O . LEU A 1 201 ? 16.867 -6.887 -16.711 1.00 64.06 201 LEU A O 1
ATOM 1648 N N . ASN A 1 202 ? 15.120 -6.255 -15.434 1.00 64.12 202 ASN A N 1
ATOM 1649 C CA . ASN A 1 202 ? 15.213 -7.411 -14.552 1.00 64.12 202 ASN A CA 1
ATOM 1650 C C . ASN A 1 202 ? 14.840 -8.662 -15.380 1.00 64.12 202 ASN A C 1
ATOM 1652 O O . ASN A 1 202 ? 13.883 -8.573 -16.159 1.00 64.12 202 ASN A O 1
ATOM 1656 N N . PRO A 1 203 ? 15.576 -9.790 -15.292 1.00 59.62 203 PRO A N 1
ATOM 1657 C CA . PRO A 1 203 ? 15.198 -11.030 -15.962 1.00 59.62 203 PRO A CA 1
ATOM 1658 C C . PRO A 1 203 ? 13.716 -11.351 -15.771 1.00 59.62 203 PRO A C 1
ATOM 1660 O O . PRO A 1 203 ? 13.176 -11.210 -14.674 1.00 59.62 203 PRO A O 1
ATOM 1663 N N . GLU A 1 204 ? 13.092 -11.786 -16.865 1.00 62.88 204 GLU A N 1
ATOM 1664 C CA . GLU A 1 204 ? 11.692 -12.193 -16.937 1.00 62.88 204 GLU A CA 1
ATOM 1665 C C . GLU A 1 204 ? 11.342 -13.134 -15.777 1.00 62.88 204 GLU A C 1
ATOM 1667 O O . GLU A 1 204 ? 11.779 -14.286 -15.726 1.00 62.88 204 GLU A O 1
ATOM 1672 N N . MET A 1 205 ? 10.564 -12.628 -14.819 1.00 62.91 205 MET A N 1
ATOM 1673 C CA . MET A 1 205 ? 10.006 -13.455 -13.759 1.00 62.91 205 MET A CA 1
ATOM 1674 C C . MET A 1 205 ? 8.782 -14.171 -14.322 1.00 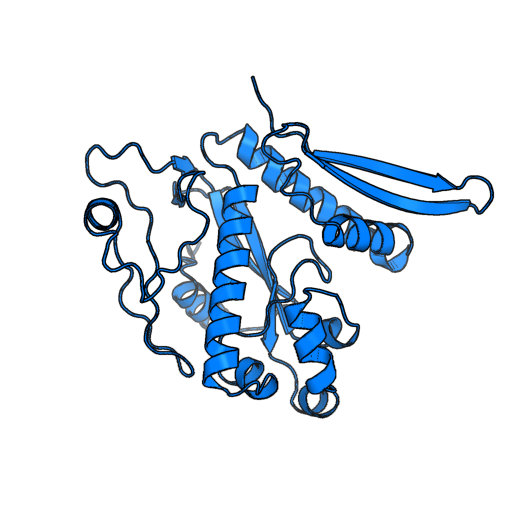62.91 205 MET A C 1
ATOM 1676 O O . MET A 1 205 ? 7.862 -13.535 -14.832 1.00 62.91 205 MET A O 1
ATOM 1680 N N . GLN A 1 206 ? 8.782 -15.503 -14.269 1.00 66.81 206 GLN A N 1
ATOM 1681 C CA . GLN A 1 206 ? 7.608 -16.283 -14.645 1.00 66.81 206 GLN A CA 1
ATOM 1682 C C . GLN A 1 206 ? 6.554 -16.190 -13.548 1.00 66.81 206 GLN A C 1
ATOM 1684 O O . GLN A 1 206 ? 6.836 -16.472 -12.382 1.00 66.81 206 GLN A O 1
ATOM 1689 N N . PHE A 1 207 ? 5.332 -15.857 -13.951 1.00 73.31 207 PHE A N 1
ATOM 1690 C CA . PHE A 1 207 ? 4.176 -15.786 -13.073 1.00 73.31 207 PHE A CA 1
ATOM 1691 C C . PHE A 1 207 ? 3.124 -16.807 -13.510 1.00 73.31 207 PHE A C 1
ATOM 1693 O O . PHE A 1 207 ? 3.030 -17.181 -14.674 1.00 73.31 207 PHE A O 1
ATOM 1700 N N . SER A 1 208 ? 2.346 -17.299 -12.555 1.00 77.44 208 SER A N 1
ATOM 1701 C CA . SER A 1 208 ? 1.337 -18.350 -12.747 1.00 77.44 208 SER A CA 1
ATOM 1702 C C . SER A 1 208 ? 0.150 -17.895 -13.594 1.00 77.44 208 SER A C 1
ATOM 1704 O O . SER A 1 208 ? -0.361 -18.675 -14.396 1.00 77.44 208 SER A O 1
ATOM 1706 N N . LEU A 1 209 ? -0.302 -16.651 -13.405 1.00 85.69 209 LEU A N 1
ATOM 1707 C CA . LEU A 1 209 ? -1.491 -16.106 -14.072 1.00 85.69 209 LEU A CA 1
ATOM 1708 C C . LEU A 1 209 ? -1.177 -15.180 -15.248 1.00 85.69 209 LEU A C 1
ATOM 1710 O O . LEU A 1 209 ? -2.069 -14.902 -16.047 1.00 85.69 209 LEU A O 1
ATOM 1714 N N . LEU A 1 210 ? 0.063 -14.702 -15.357 1.00 85.69 210 LEU A N 1
ATOM 1715 C CA . LEU A 1 210 ? 0.473 -13.710 -16.345 1.00 85.69 210 LEU A CA 1
ATOM 1716 C C . LEU A 1 210 ? 1.691 -14.182 -17.139 1.00 85.69 210 LEU A C 1
ATOM 1718 O O . LEU A 1 210 ? 2.529 -14.908 -16.596 1.00 85.69 210 LEU A O 1
ATOM 1722 N N . PRO A 1 211 ? 1.837 -13.736 -18.401 1.00 83.00 211 PRO A N 1
ATOM 1723 C CA . PRO A 1 211 ? 3.124 -13.818 -19.075 1.00 83.00 211 PRO A CA 1
ATOM 1724 C C . PRO A 1 211 ? 4.191 -13.052 -18.271 1.00 83.00 211 PRO A C 1
ATOM 1726 O O . PRO A 1 211 ? 3.850 -12.221 -17.422 1.00 83.00 211 PRO A O 1
ATOM 1729 N N . PRO A 1 212 ? 5.485 -13.320 -18.514 1.00 81.44 212 PRO A N 1
ATOM 1730 C CA . PRO A 1 212 ? 6.541 -12.652 -17.775 1.00 81.44 212 PRO A CA 1
ATOM 1731 C C . PRO A 1 212 ? 6.438 -11.131 -17.872 1.00 81.44 212 PRO A C 1
ATOM 1733 O O . PRO A 1 212 ? 6.377 -10.569 -18.964 1.00 81.44 212 PRO A O 1
ATOM 1736 N N . LEU A 1 213 ? 6.428 -10.473 -16.714 1.00 82.19 213 LEU A N 1
ATOM 1737 C CA . LEU A 1 213 ? 6.380 -9.017 -16.635 1.00 82.19 213 LEU A CA 1
ATOM 1738 C C . LEU A 1 213 ? 7.794 -8.445 -16.639 1.00 82.19 213 LEU A C 1
ATOM 1740 O O . LEU A 1 213 ? 8.711 -9.000 -16.025 1.00 82.19 213 LEU A O 1
ATOM 1744 N N . LYS A 1 214 ? 7.956 -7.301 -17.302 1.00 81.75 214 LYS A N 1
ATOM 1745 C CA . LYS A 1 214 ? 9.222 -6.574 -17.358 1.00 81.75 214 LYS A CA 1
ATOM 1746 C C . LYS A 1 214 ? 9.167 -5.390 -16.409 1.00 81.75 214 LYS A C 1
ATOM 1748 O O . LYS A 1 214 ? 8.296 -4.532 -16.518 1.00 81.75 214 LYS A O 1
ATOM 1753 N N . PHE A 1 215 ? 10.131 -5.343 -15.501 1.00 82.31 215 PHE A N 1
ATOM 1754 C CA . PHE A 1 215 ? 10.299 -4.237 -14.572 1.00 82.31 215 PHE A CA 1
ATOM 1755 C C . PHE A 1 215 ? 11.566 -3.473 -14.908 1.00 82.31 215 PHE A C 1
ATOM 1757 O O . PHE A 1 215 ? 12.625 -4.061 -15.157 1.00 82.31 215 PHE A O 1
ATOM 1764 N N . LEU A 1 216 ? 11.459 -2.155 -14.855 1.00 81.00 216 LEU A N 1
ATOM 1765 C CA . LEU A 1 216 ? 12.608 -1.279 -14.885 1.00 81.00 216 LEU A CA 1
ATOM 1766 C C . LEU A 1 216 ? 13.366 -1.383 -13.575 1.00 81.00 216 LEU A C 1
ATOM 1768 O O . LEU A 1 216 ? 12.823 -1.134 -12.500 1.00 81.00 216 LEU A O 1
ATOM 1772 N N . GLN A 1 217 ? 14.651 -1.687 -13.675 1.00 79.69 217 GLN A N 1
ATOM 1773 C CA . GLN A 1 217 ? 15.570 -1.528 -12.570 1.00 79.69 217 GLN A CA 1
ATOM 1774 C C . GLN A 1 217 ? 16.341 -0.219 -12.771 1.00 79.69 217 GLN A C 1
ATOM 1776 O O . GLN A 1 217 ? 17.137 -0.124 -13.713 1.00 79.69 217 GLN A O 1
ATOM 1781 N N . PRO A 1 218 ? 16.135 0.792 -11.906 1.00 74.31 218 PRO A N 1
ATOM 1782 C CA . PRO A 1 218 ? 16.955 1.990 -11.930 1.00 74.31 218 PRO A CA 1
ATOM 1783 C C . PRO A 1 218 ? 18.395 1.580 -11.619 1.00 74.31 218 PRO A C 1
ATOM 1785 O O . PRO A 1 218 ? 18.696 1.100 -10.525 1.00 74.31 218 PRO A O 1
ATOM 1788 N N . GLN A 1 219 ? 19.294 1.739 -12.581 1.00 69.31 219 GLN A N 1
ATOM 1789 C CA . GLN A 1 219 ? 20.727 1.693 -12.335 1.00 69.31 219 GLN A CA 1
ATOM 1790 C C . GLN A 1 219 ? 21.367 2.795 -13.168 1.00 69.31 219 GLN A C 1
ATOM 1792 O O . GLN A 1 219 ? 21.025 2.951 -14.339 1.00 69.31 219 GLN A O 1
ATOM 1797 N N . PRO A 1 220 ? 22.299 3.564 -12.602 1.00 64.69 220 PRO A N 1
ATOM 1798 C CA . PRO A 1 220 ? 23.015 4.545 -13.385 1.00 64.69 220 PRO A CA 1
ATOM 1799 C C . PRO A 1 220 ? 23.906 3.801 -14.380 1.00 64.69 220 PRO A C 1
ATOM 1801 O O . PRO A 1 220 ? 24.812 3.064 -13.988 1.00 64.69 220 PRO A O 1
ATOM 1804 N N . LYS A 1 221 ? 23.689 4.016 -15.677 1.00 62.41 221 LYS A N 1
ATOM 1805 C CA . LYS A 1 221 ? 24.791 3.851 -16.627 1.00 62.41 221 LYS A CA 1
ATOM 1806 C C . LYS A 1 221 ? 25.836 4.932 -16.359 1.00 62.41 221 LYS A C 1
ATOM 1808 O O . LYS A 1 221 ? 25.505 5.991 -15.816 1.00 62.41 221 LYS A O 1
ATOM 1813 N N . GLU A 1 222 ? 27.092 4.666 -16.716 1.00 57.78 222 GLU A N 1
ATOM 1814 C CA . GLU A 1 222 ? 28.164 5.660 -16.610 1.00 57.78 222 GLU A CA 1
ATOM 1815 C C . GLU A 1 222 ? 27.694 6.984 -17.246 1.00 57.78 222 GLU A C 1
ATOM 1817 O O . GLU A 1 222 ? 27.349 7.023 -18.425 1.00 57.78 222 GLU A O 1
ATOM 1822 N N . ASN A 1 223 ? 27.648 8.054 -16.440 1.00 56.38 223 ASN A N 1
ATOM 1823 C CA . ASN A 1 223 ? 27.215 9.421 -16.784 1.00 56.38 223 ASN A CA 1
ATOM 1824 C C . ASN A 1 223 ? 25.700 9.728 -16.815 1.00 56.38 223 ASN A C 1
ATOM 1826 O O . ASN A 1 223 ? 25.340 10.858 -17.147 1.00 56.38 223 ASN A O 1
ATOM 1830 N N . SER A 1 224 ? 24.808 8.810 -16.427 1.00 63.62 224 SER A N 1
ATOM 1831 C CA . SER A 1 224 ? 23.372 9.127 -16.318 1.00 63.62 224 SER A CA 1
ATOM 1832 C C . SER A 1 224 ? 23.052 9.881 -15.019 1.00 63.62 224 SER A C 1
ATOM 1834 O O . SER A 1 224 ? 23.316 9.389 -13.923 1.00 63.62 224 SER A O 1
ATOM 1836 N N . THR A 1 225 ? 22.464 11.076 -15.133 1.00 66.88 225 THR A N 1
ATOM 1837 C CA . THR A 1 225 ? 21.997 11.909 -14.003 1.00 66.88 225 THR A CA 1
ATOM 1838 C C . THR A 1 225 ? 20.491 11.799 -13.754 1.00 66.88 225 THR A C 1
ATOM 1840 O O . THR A 1 225 ? 19.956 12.502 -12.899 1.00 66.88 225 THR A O 1
ATOM 1843 N N . ILE A 1 226 ? 19.804 10.938 -14.510 1.00 69.88 226 ILE A N 1
ATOM 1844 C CA . ILE A 1 226 ? 18.340 10.816 -14.493 1.00 69.88 226 ILE A CA 1
ATOM 1845 C C . ILE A 1 226 ? 17.868 10.204 -13.167 1.00 69.88 226 ILE A C 1
ATOM 1847 O O . ILE A 1 226 ? 16.856 10.622 -12.609 1.00 69.88 226 ILE A O 1
ATOM 1851 N N . PHE A 1 227 ? 18.620 9.243 -12.624 1.00 73.56 227 PHE A N 1
ATOM 1852 C CA . PHE A 1 227 ? 18.255 8.560 -11.386 1.00 73.56 227 PHE A CA 1
ATOM 1853 C C . PHE A 1 227 ? 18.818 9.245 -10.156 1.00 73.56 227 PHE A C 1
ATOM 1855 O O . PHE A 1 227 ? 19.991 9.612 -10.086 1.00 73.56 227 PHE A O 1
ATOM 1862 N N . SER A 1 228 ? 17.977 9.316 -9.133 1.00 79.00 228 SER A N 1
ATOM 1863 C CA . SER A 1 228 ? 18.377 9.769 -7.809 1.00 79.00 228 SER A CA 1
ATOM 1864 C C . SER A 1 228 ? 18.720 8.567 -6.935 1.00 79.00 228 SER A C 1
ATOM 1866 O O . SER A 1 228 ? 17.927 7.631 -6.819 1.00 79.00 228 SER A O 1
ATOM 1868 N N . SER A 1 229 ? 19.902 8.590 -6.315 1.00 84.38 229 SER A N 1
ATOM 1869 C CA . SER A 1 229 ? 20.291 7.600 -5.308 1.00 84.38 229 SER A CA 1
ATOM 1870 C C . SER A 1 229 ? 20.000 8.109 -3.902 1.00 84.38 229 SER A C 1
ATOM 1872 O O . SER A 1 229 ? 20.339 9.252 -3.590 1.00 84.38 229 SER A O 1
ATOM 1874 N N . ALA A 1 230 ? 19.475 7.253 -3.031 1.00 85.81 230 ALA A N 1
ATOM 1875 C CA . ALA A 1 230 ? 19.277 7.571 -1.620 1.00 85.81 230 ALA A CA 1
ATOM 1876 C C . ALA A 1 230 ? 19.586 6.373 -0.715 1.00 85.81 230 ALA A C 1
ATOM 1878 O O . ALA A 1 230 ? 19.465 5.219 -1.121 1.00 85.81 230 ALA A O 1
ATOM 1879 N N . LEU A 1 231 ? 19.957 6.655 0.538 1.00 89.00 231 LEU A N 1
ATOM 1880 C CA . LEU A 1 231 ? 20.103 5.666 1.616 1.00 89.00 231 LEU A CA 1
ATOM 1881 C C . LEU A 1 231 ? 18.726 5.261 2.163 1.00 89.00 231 LEU A C 1
ATOM 1883 O O . LEU A 1 231 ? 18.412 5.462 3.337 1.00 89.00 231 LEU A O 1
ATOM 1887 N N . ILE A 1 232 ? 17.876 4.758 1.277 1.00 88.94 232 ILE A N 1
ATOM 1888 C CA . ILE A 1 232 ? 16.492 4.373 1.541 1.00 88.94 232 ILE A CA 1
ATOM 1889 C C . ILE A 1 232 ? 16.256 3.037 0.840 1.00 88.94 232 ILE A C 1
ATOM 1891 O O . ILE A 1 232 ? 16.813 2.805 -0.228 1.00 88.94 232 ILE A O 1
ATOM 1895 N N . GLU A 1 233 ? 15.446 2.166 1.423 1.00 89.94 233 GLU A N 1
ATOM 1896 C CA . GLU A 1 233 ? 15.011 0.914 0.803 1.00 89.94 233 GLU A CA 1
ATOM 1897 C C . GLU A 1 233 ? 13.513 0.689 1.002 1.00 89.94 233 GLU A C 1
ATOM 1899 O O . GLU A 1 233 ? 12.919 1.210 1.950 1.00 89.94 233 GLU A O 1
ATOM 1904 N N . PHE A 1 234 ? 12.904 -0.078 0.096 1.00 90.50 234 PHE A N 1
ATOM 1905 C CA . PHE A 1 234 ? 11.548 -0.577 0.292 1.00 90.50 234 PHE A CA 1
ATOM 1906 C C . PHE A 1 234 ? 11.562 -1.715 1.309 1.00 90.50 234 PHE A C 1
ATOM 1908 O O . PHE A 1 234 ? 12.425 -2.590 1.269 1.00 90.50 234 PHE A O 1
ATOM 1915 N N . VAL A 1 235 ? 10.571 -1.720 2.193 1.00 89.56 235 VAL A N 1
ATOM 1916 C CA . VAL A 1 235 ? 10.384 -2.766 3.199 1.00 89.56 235 VAL A CA 1
ATOM 1917 C C . VAL A 1 235 ? 8.973 -3.324 3.117 1.00 89.56 235 VAL A C 1
ATOM 1919 O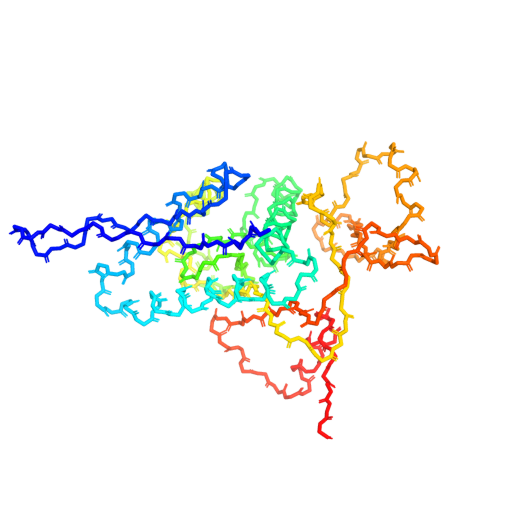 O . VAL A 1 235 ? 8.016 -2.590 2.863 1.00 89.56 235 VAL A O 1
ATOM 1922 N N . VAL A 1 236 ? 8.847 -4.627 3.360 1.00 88.38 236 VAL A N 1
ATOM 1923 C CA . VAL A 1 236 ? 7.568 -5.339 3.364 1.00 88.38 236 VAL A CA 1
ATOM 1924 C C . VAL A 1 236 ? 7.280 -5.850 4.769 1.00 88.38 236 VAL A C 1
ATOM 1926 O O . VAL A 1 236 ? 8.097 -6.537 5.379 1.00 88.38 236 VAL A O 1
ATOM 1929 N N . TRP A 1 237 ? 6.092 -5.534 5.272 1.00 86.25 237 TRP A N 1
ATOM 1930 C CA . TRP A 1 237 ? 5.605 -5.934 6.587 1.00 86.25 237 TRP A CA 1
ATOM 1931 C C . TRP A 1 237 ? 4.411 -6.866 6.440 1.00 86.25 237 TRP A C 1
ATOM 1933 O O . TRP A 1 237 ? 3.457 -6.521 5.753 1.00 86.25 237 TRP A O 1
ATOM 1943 N N . LEU A 1 238 ? 4.424 -8.013 7.116 1.00 85.56 238 LEU A N 1
ATOM 1944 C CA . LEU A 1 238 ? 3.315 -8.971 7.082 1.00 85.56 238 LEU A CA 1
ATOM 1945 C C . LEU A 1 238 ? 2.354 -8.750 8.257 1.00 85.56 238 LEU A C 1
ATOM 1947 O O . LEU A 1 238 ? 2.792 -8.570 9.395 1.00 85.56 238 LEU A O 1
ATOM 1951 N N . ASP A 1 239 ? 1.053 -8.793 7.978 1.00 81.00 239 ASP A N 1
ATOM 1952 C CA . ASP A 1 239 ? -0.029 -8.652 8.951 1.00 81.00 239 ASP A CA 1
ATOM 1953 C C . ASP A 1 239 ? -1.151 -9.694 8.713 1.00 81.00 239 ASP A C 1
ATOM 1955 O O . ASP A 1 239 ? -1.839 -9.623 7.690 1.00 81.00 239 ASP A O 1
ATOM 1959 N N . PRO A 1 240 ? -1.367 -10.662 9.627 1.00 76.75 240 PRO A N 1
ATOM 1960 C CA . PRO A 1 240 ? -0.568 -10.914 10.825 1.00 76.75 240 PRO A CA 1
ATOM 1961 C C . PRO A 1 240 ? 0.861 -11.381 10.474 1.00 76.75 240 PRO A C 1
ATOM 1963 O O . PRO A 1 240 ? 1.099 -11.872 9.366 1.00 76.75 240 PRO A O 1
ATOM 1966 N N . PRO A 1 241 ? 1.823 -11.270 11.410 1.00 74.31 241 PRO A N 1
ATOM 1967 C CA . PRO A 1 241 ? 3.156 -11.827 11.221 1.00 74.31 241 PRO A CA 1
ATOM 1968 C C . PRO A 1 241 ? 3.073 -13.333 10.967 1.00 74.31 241 PRO A C 1
ATOM 1970 O O . PRO A 1 241 ? 2.440 -14.067 11.728 1.00 74.31 241 PRO A O 1
ATOM 1973 N N . VAL A 1 242 ? 3.738 -13.808 9.916 1.00 69.12 242 VAL A N 1
ATOM 1974 C CA . VAL A 1 242 ? 3.830 -15.246 9.655 1.00 69.12 242 VAL A CA 1
ATOM 1975 C C . VAL A 1 242 ? 4.973 -15.806 10.492 1.00 69.12 242 VAL A C 1
ATOM 1977 O O . VAL A 1 242 ? 6.136 -15.464 10.277 1.00 69.12 242 VAL A O 1
ATOM 1980 N N . TYR A 1 243 ? 4.650 -16.675 11.449 1.00 68.38 243 TYR A N 1
ATOM 1981 C CA . TYR A 1 243 ? 5.662 -17.427 12.185 1.00 68.38 243 TYR A CA 1
ATOM 1982 C C . TYR A 1 243 ? 6.302 -18.444 11.247 1.00 68.38 243 TYR A C 1
ATOM 1984 O O . TYR A 1 243 ? 5.713 -19.470 10.910 1.00 68.38 243 TYR A O 1
ATOM 1992 N N . VAL A 1 244 ? 7.519 -18.145 10.820 1.00 66.88 244 VAL A N 1
ATOM 1993 C CA . VAL A 1 244 ? 8.331 -19.022 9.986 1.00 66.88 244 VAL A CA 1
ATOM 1994 C C . VAL A 1 244 ? 9.639 -19.328 10.702 1.00 66.88 244 VAL A C 1
ATOM 1996 O O . VAL A 1 244 ? 10.121 -18.531 11.503 1.00 66.88 244 VAL A O 1
ATOM 1999 N N . SER A 1 245 ? 10.226 -20.491 10.419 1.00 75.25 245 SER A N 1
ATOM 2000 C CA . SER A 1 245 ? 11.608 -20.748 10.839 1.00 75.25 245 SER A CA 1
ATOM 2001 C C . SER A 1 245 ? 12.554 -19.731 10.190 1.00 75.25 245 SER A C 1
ATOM 2003 O O . SER A 1 245 ? 12.303 -19.305 9.060 1.00 75.25 245 SER A O 1
ATOM 2005 N N . ASP A 1 246 ? 13.670 -19.402 10.842 1.00 70.88 246 ASP A N 1
ATOM 2006 C CA . ASP A 1 246 ? 14.672 -18.462 10.308 1.00 70.88 246 ASP A CA 1
ATOM 2007 C C . ASP A 1 246 ? 15.137 -18.831 8.894 1.00 70.88 246 ASP A C 1
ATOM 2009 O O . ASP A 1 246 ? 15.377 -17.968 8.050 1.00 70.88 246 ASP A O 1
ATOM 2013 N N . ASN A 1 247 ? 15.221 -20.132 8.599 1.00 71.88 247 ASN A N 1
ATOM 2014 C CA . ASN A 1 247 ? 15.589 -20.600 7.269 1.00 71.88 247 ASN A CA 1
ATOM 2015 C C . ASN A 1 247 ? 14.528 -20.237 6.219 1.00 71.88 247 ASN A C 1
ATOM 2017 O O . ASN A 1 247 ? 14.876 -19.786 5.132 1.00 71.88 247 ASN A O 1
ATOM 2021 N N . VAL A 1 248 ? 13.243 -20.385 6.552 1.00 68.94 248 VAL A N 1
ATOM 2022 C CA . VAL A 1 248 ? 12.131 -19.994 5.674 1.00 68.94 248 VAL A CA 1
ATOM 2023 C C . VAL A 1 248 ? 12.051 -18.470 5.552 1.00 68.94 248 VAL A C 1
ATOM 2025 O O . VAL A 1 248 ? 11.913 -17.978 4.437 1.00 68.94 248 VAL A O 1
ATOM 2028 N N . ALA A 1 249 ? 12.245 -17.717 6.642 1.00 65.88 249 ALA A N 1
ATOM 2029 C CA . ALA A 1 249 ? 12.346 -16.255 6.592 1.00 65.88 249 ALA A CA 1
ATOM 2030 C C . ALA A 1 249 ? 13.465 -15.791 5.651 1.00 65.88 249 ALA A C 1
ATOM 2032 O O . ALA A 1 249 ? 13.267 -14.883 4.852 1.00 65.88 249 ALA A O 1
ATOM 2033 N N . ARG A 1 250 ? 14.635 -16.441 5.700 1.00 62.59 250 ARG A N 1
ATOM 2034 C CA . ARG A 1 250 ? 15.770 -16.137 4.820 1.00 62.59 250 ARG A CA 1
ATOM 2035 C C . ARG A 1 250 ? 15.479 -16.470 3.358 1.00 62.59 250 ARG A C 1
ATOM 2037 O O . ARG A 1 250 ? 15.878 -15.708 2.486 1.00 62.59 250 ARG A O 1
ATOM 2044 N N . ILE A 1 251 ? 14.794 -17.581 3.086 1.00 66.44 251 ILE A N 1
ATOM 2045 C CA . ILE A 1 251 ? 14.368 -17.935 1.725 1.00 66.44 251 ILE A CA 1
ATOM 2046 C C . ILE A 1 251 ? 13.394 -16.876 1.192 1.00 66.44 251 ILE A C 1
ATOM 2048 O O . ILE A 1 251 ? 13.612 -16.360 0.101 1.00 66.44 251 ILE A O 1
ATOM 2052 N N . ILE A 1 252 ? 12.383 -16.497 1.982 1.00 60.03 252 ILE A N 1
ATOM 2053 C CA . ILE A 1 252 ? 11.429 -15.431 1.634 1.00 60.03 252 ILE A CA 1
ATOM 2054 C C . ILE A 1 252 ? 12.162 -14.101 1.413 1.00 60.03 252 ILE A C 1
ATOM 2056 O O . ILE A 1 252 ? 11.928 -13.441 0.407 1.00 60.03 252 ILE A O 1
ATOM 2060 N N . GLY A 1 253 ? 13.089 -13.738 2.304 1.00 58.78 253 GLY A N 1
ATOM 2061 C CA . GLY A 1 253 ? 13.906 -12.532 2.180 1.00 58.78 253 GLY A CA 1
ATOM 2062 C C . GLY A 1 253 ? 14.707 -12.507 0.880 1.00 58.78 253 GLY A C 1
ATOM 2063 O O . GLY A 1 253 ? 14.640 -11.529 0.146 1.00 58.78 253 GLY A O 1
ATOM 2064 N N . ASN A 1 254 ? 15.369 -13.612 0.527 1.00 55.50 254 ASN A N 1
ATOM 2065 C CA . ASN A 1 254 ? 16.113 -13.717 -0.729 1.00 55.50 254 ASN A CA 1
ATOM 2066 C C . ASN A 1 254 ? 15.209 -13.545 -1.962 1.00 55.50 254 ASN A C 1
ATOM 2068 O O . ASN A 1 254 ? 15.611 -12.869 -2.906 1.00 55.50 254 ASN A O 1
ATOM 2072 N N . PHE A 1 255 ? 13.998 -14.116 -1.954 1.00 50.22 255 PHE A N 1
ATOM 2073 C CA . PHE A 1 255 ? 13.026 -13.927 -3.039 1.00 50.22 255 PHE A CA 1
ATOM 2074 C C . PHE A 1 255 ? 12.478 -12.496 -3.105 1.00 50.22 255 PHE A C 1
ATOM 2076 O O . PHE A 1 255 ? 12.251 -11.983 -4.194 1.00 50.22 255 PHE A O 1
ATOM 2083 N N . ALA A 1 256 ? 12.319 -11.832 -1.959 1.00 45.97 256 ALA A N 1
ATOM 2084 C CA . ALA A 1 256 ? 11.890 -10.437 -1.870 1.00 45.97 256 ALA A CA 1
ATOM 2085 C C . ALA A 1 256 ? 13.026 -9.422 -2.125 1.00 45.97 256 ALA A C 1
ATOM 2087 O O . ALA A 1 256 ? 12.817 -8.221 -1.977 1.00 45.97 256 ALA A O 1
ATOM 2088 N N . GLY A 1 257 ? 14.242 -9.878 -2.457 1.00 43.16 257 GLY A N 1
ATOM 2089 C CA . GLY A 1 257 ? 15.419 -9.014 -2.619 1.00 43.16 257 GLY A CA 1
ATOM 2090 C C . GLY A 1 257 ? 15.980 -8.449 -1.305 1.00 43.16 257 GLY A C 1
ATOM 2091 O O . GLY A 1 257 ? 16.897 -7.630 -1.324 1.00 43.16 257 GLY A O 1
ATOM 2092 N N . VAL A 1 258 ? 15.471 -8.903 -0.157 1.00 47.50 258 VAL A N 1
ATOM 2093 C CA . VAL A 1 258 ? 15.948 -8.551 1.182 1.00 47.50 258 VAL A CA 1
ATOM 2094 C C . VAL A 1 258 ? 17.150 -9.432 1.509 1.00 47.50 258 VAL A C 1
ATOM 2096 O O . VAL A 1 258 ? 17.024 -10.578 1.947 1.00 47.50 258 VAL A O 1
ATOM 2099 N N . VAL A 1 259 ? 18.350 -8.896 1.287 1.00 44.84 259 VAL A N 1
ATOM 2100 C CA . VAL A 1 259 ? 19.592 -9.578 1.660 1.00 44.84 259 VAL A CA 1
ATOM 2101 C C . VAL A 1 259 ? 19.679 -9.619 3.181 1.00 44.84 259 VAL A C 1
ATOM 2103 O O . VAL A 1 259 ? 19.989 -8.621 3.832 1.00 44.84 259 VAL A O 1
ATOM 2106 N N . ASN A 1 260 ? 19.430 -10.798 3.746 1.00 41.53 260 ASN A N 1
ATOM 2107 C CA . ASN A 1 260 ? 19.623 -11.066 5.162 1.00 41.53 260 ASN A CA 1
ATOM 2108 C C . ASN A 1 260 ? 21.125 -10.924 5.472 1.00 41.53 260 ASN A C 1
ATOM 2110 O O . ASN A 1 260 ? 21.912 -11.847 5.250 1.00 41.53 260 ASN A O 1
ATOM 2114 N N . ARG A 1 261 ? 21.552 -9.741 5.927 1.00 39.31 261 ARG A N 1
ATOM 2115 C CA . ARG A 1 261 ? 22.904 -9.545 6.456 1.00 39.31 261 ARG A CA 1
ATOM 2116 C C . ARG A 1 261 ? 22.933 -10.205 7.826 1.00 39.31 261 ARG A C 1
ATOM 2118 O O . ARG A 1 261 ? 22.542 -9.595 8.815 1.00 39.31 261 ARG A O 1
ATOM 2125 N N . GLY A 1 262 ? 23.315 -11.481 7.840 1.00 35.34 262 GLY A N 1
ATOM 2126 C CA . GLY A 1 262 ? 23.571 -12.217 9.072 1.00 35.34 262 GLY A CA 1
ATOM 2127 C C . GLY A 1 262 ? 24.529 -11.444 9.979 1.00 35.34 262 GLY A C 1
ATOM 2128 O O . GLY A 1 262 ? 25.419 -10.747 9.483 1.00 35.34 262 GLY A O 1
ATOM 2129 N N . ASN A 1 263 ? 24.285 -11.553 11.287 1.00 31.69 263 ASN A N 1
ATOM 2130 C CA . ASN A 1 263 ? 25.204 -11.116 12.339 1.00 31.69 263 ASN A CA 1
ATOM 2131 C C . ASN A 1 263 ? 26.607 -11.696 12.147 1.00 31.69 263 ASN A C 1
ATOM 2133 O O . ASN A 1 263 ? 26.695 -12.882 11.748 1.00 31.69 263 ASN A O 1
#

pLDDT: mean 79.04, std 14.5, range [27.22, 94.0]

Organism: NCBI:txid658196